Protein AF-A0A644Y3A5-F1 (afdb_monomer)

Structure (mmCIF, N/CA/C/O backbone):
data_AF-A0A644Y3A5-F1
#
_entry.id   AF-A0A644Y3A5-F1
#
loop_
_atom_site.group_PDB
_atom_site.id
_atom_site.type_symbol
_atom_site.label_atom_id
_atom_site.label_alt_id
_atom_site.label_comp_id
_atom_site.label_asym_id
_atom_site.label_entity_id
_atom_site.label_seq_id
_atom_site.pdbx_PDB_ins_code
_atom_site.Cartn_x
_atom_site.Cartn_y
_atom_site.Cartn_z
_atom_site.occupancy
_atom_site.B_iso_or_equiv
_atom_site.auth_seq_id
_atom_site.auth_comp_id
_atom_site.auth_asym_id
_atom_site.auth_atom_id
_atom_site.pdbx_PDB_model_num
ATOM 1 N N . MET A 1 1 ? -2.963 -22.551 13.380 1.00 40.28 1 MET A N 1
ATOM 2 C CA . MET A 1 1 ? -1.848 -23.149 12.621 1.00 40.28 1 MET A CA 1
ATOM 3 C C . MET A 1 1 ? -0.911 -23.764 13.634 1.00 40.28 1 MET A C 1
ATOM 5 O O . MET A 1 1 ? -0.572 -23.101 14.606 1.00 40.28 1 MET A O 1
ATOM 9 N N . ASP A 1 2 ? -0.694 -25.065 13.493 1.00 40.06 2 ASP A N 1
ATOM 10 C CA . ASP A 1 2 ? -0.161 -25.956 14.520 1.00 40.06 2 ASP A CA 1
ATOM 11 C C . ASP A 1 2 ? 1.372 -25.847 14.592 1.00 40.06 2 ASP A C 1
ATOM 13 O O . ASP A 1 2 ? 2.036 -25.721 13.563 1.00 40.06 2 ASP A O 1
ATOM 17 N N . ALA A 1 3 ? 1.943 -25.894 15.797 1.00 47.91 3 ALA A N 1
ATOM 18 C CA . ALA A 1 3 ? 3.377 -25.693 16.049 1.00 47.91 3 ALA A CA 1
ATOM 19 C C . ALA A 1 3 ? 4.278 -26.735 15.345 1.00 47.91 3 ALA A C 1
ATOM 21 O O . ALA A 1 3 ? 5.493 -26.553 15.227 1.00 47.91 3 ALA A O 1
ATOM 22 N N . GLY A 1 4 ? 3.685 -27.826 14.848 1.00 45.94 4 GLY A N 1
ATOM 23 C CA . GLY A 1 4 ? 4.358 -28.822 14.015 1.00 45.94 4 GLY A CA 1
ATOM 24 C C . GLY A 1 4 ? 4.691 -28.335 12.599 1.00 45.94 4 GLY A C 1
ATOM 25 O O . GLY A 1 4 ? 5.705 -28.747 12.040 1.00 45.94 4 GLY A O 1
ATOM 26 N N . GLU A 1 5 ? 3.906 -27.421 12.027 1.00 48.38 5 GLU A N 1
ATOM 27 C CA . GLU A 1 5 ? 4.100 -26.937 10.650 1.00 48.38 5 GLU A CA 1
ATOM 28 C C . GLU A 1 5 ? 5.251 -25.917 10.570 1.00 48.38 5 GLU A C 1
ATOM 30 O O . GLU A 1 5 ? 6.027 -25.913 9.614 1.00 48.38 5 GLU A O 1
ATOM 35 N N . THR A 1 6 ? 5.453 -25.140 11.643 1.00 51.47 6 THR A N 1
ATOM 36 C CA . THR A 1 6 ? 6.594 -24.223 11.811 1.00 51.47 6 THR A CA 1
ATOM 37 C C . THR A 1 6 ? 7.927 -24.951 12.001 1.00 51.47 6 THR A C 1
ATOM 39 O O . THR A 1 6 ? 8.964 -24.450 11.581 1.00 51.47 6 THR A O 1
ATOM 42 N N . MET A 1 7 ? 7.922 -26.159 12.579 1.00 48.53 7 MET A N 1
ATOM 43 C CA . MET A 1 7 ? 9.145 -26.962 12.711 1.00 48.53 7 MET A CA 1
ATOM 44 C C . MET A 1 7 ? 9.587 -27.587 11.386 1.00 48.53 7 MET A C 1
ATOM 46 O O . MET A 1 7 ? 10.783 -27.759 11.167 1.00 48.53 7 MET A O 1
ATOM 50 N N . LEU A 1 8 ? 8.654 -27.915 10.488 1.00 53.66 8 LEU A N 1
ATOM 51 C CA . LEU A 1 8 ? 8.998 -28.497 9.189 1.00 53.66 8 LEU A CA 1
ATOM 52 C C . LEU A 1 8 ? 9.631 -27.466 8.249 1.00 53.66 8 LEU A C 1
ATOM 54 O O . LEU A 1 8 ? 10.582 -27.805 7.547 1.00 53.66 8 LEU A O 1
ATOM 58 N N . VAL A 1 9 ? 9.181 -26.206 8.276 1.00 58.78 9 VAL A N 1
ATOM 59 C CA . VAL A 1 9 ? 9.851 -25.131 7.523 1.00 58.78 9 VAL A CA 1
ATOM 60 C C . VAL A 1 9 ? 11.243 -24.831 8.071 1.00 58.78 9 VAL A C 1
ATOM 62 O O . VAL A 1 9 ? 12.162 -24.716 7.270 1.00 58.78 9 VAL A O 1
ATOM 65 N N . GLU A 1 10 ? 11.436 -24.813 9.395 1.00 55.28 10 GLU A N 1
ATOM 66 C CA . GLU A 1 10 ? 12.759 -24.666 10.028 1.00 55.28 10 GLU A CA 1
ATOM 67 C C . GLU A 1 10 ? 13.696 -25.834 9.666 1.00 55.28 10 GLU A C 1
ATOM 69 O O . GLU A 1 10 ? 14.838 -25.617 9.262 1.00 55.28 10 GLU A O 1
ATOM 74 N N . PHE A 1 11 ? 13.222 -27.084 9.723 1.00 60.34 11 PHE A N 1
ATOM 75 C CA . PHE A 1 11 ? 14.052 -28.265 9.450 1.00 60.34 11 PHE A CA 1
ATOM 76 C C . PHE A 1 11 ? 14.457 -28.376 7.969 1.00 60.34 11 PHE A C 1
ATOM 78 O O . PHE A 1 11 ? 15.605 -28.706 7.664 1.00 60.34 11 PHE A O 1
ATOM 85 N N . VAL A 1 12 ? 13.551 -28.033 7.043 1.00 60.94 12 VAL A N 1
ATOM 86 C CA . VAL A 1 12 ? 13.857 -27.956 5.603 1.00 60.94 12 VAL A CA 1
ATOM 87 C C . VAL A 1 12 ? 14.814 -26.794 5.306 1.00 60.94 12 VAL A C 1
ATOM 89 O O . VAL A 1 12 ? 15.758 -26.975 4.537 1.00 60.94 12 VAL A O 1
ATOM 92 N N . PHE A 1 13 ? 14.655 -25.636 5.960 1.00 55.16 13 PHE A N 1
ATOM 93 C CA . PHE A 1 13 ? 15.588 -24.507 5.821 1.00 55.16 13 PHE A CA 1
ATOM 94 C C . PHE A 1 13 ? 16.994 -24.851 6.324 1.00 55.16 13 PHE A C 1
ATOM 96 O O . PHE A 1 13 ? 17.987 -24.532 5.671 1.00 55.16 13 PHE A O 1
ATOM 103 N N . THR A 1 14 ? 17.085 -25.544 7.462 1.00 56.19 14 THR A N 1
ATOM 104 C CA . THR A 1 14 ? 18.373 -25.875 8.087 1.00 56.19 14 THR A CA 1
ATOM 105 C C . THR A 1 14 ? 19.144 -26.920 7.272 1.00 56.19 14 THR A C 1
ATOM 107 O O . THR A 1 14 ? 20.367 -26.836 7.160 1.00 56.19 14 THR A O 1
ATOM 110 N N . TRP A 1 15 ? 18.452 -27.868 6.628 1.00 54.72 15 TRP A N 1
ATOM 111 C CA . TRP A 1 15 ? 19.098 -28.841 5.738 1.00 54.72 15 TRP A CA 1
ATOM 112 C C . TRP A 1 15 ? 19.545 -28.216 4.405 1.00 54.72 15 TRP A C 1
ATOM 114 O O . TRP A 1 15 ? 20.636 -28.512 3.919 1.00 54.72 15 TRP A O 1
ATOM 124 N N . GLN A 1 16 ? 18.761 -27.286 3.850 1.00 46.56 16 GLN A N 1
ATOM 125 C CA . GLN A 1 16 ? 19.101 -26.579 2.609 1.00 46.56 16 GLN A CA 1
ATOM 126 C C . GLN A 1 16 ? 20.370 -25.714 2.755 1.00 46.56 16 GLN A C 1
ATOM 128 O O . GLN A 1 16 ? 21.190 -25.666 1.837 1.00 46.56 16 GLN A O 1
ATOM 133 N N . ILE A 1 17 ? 20.567 -25.081 3.918 1.00 51.38 17 ILE A N 1
ATOM 134 C CA . ILE A 1 17 ? 21.750 -24.253 4.224 1.00 51.38 17 ILE A CA 1
ATOM 135 C C . ILE A 1 17 ? 23.001 -25.114 4.475 1.00 51.38 17 ILE A C 1
ATOM 137 O O . ILE A 1 17 ? 24.110 -24.717 4.123 1.00 51.38 17 ILE A O 1
ATOM 141 N N . ALA A 1 18 ? 22.849 -26.312 5.049 1.00 48.50 18 ALA A N 1
ATOM 142 C CA . ALA A 1 18 ? 23.976 -27.209 5.310 1.00 48.50 18 ALA A CA 1
ATOM 143 C C . ALA A 1 18 ? 24.543 -27.865 4.033 1.00 48.50 18 ALA A C 1
ATOM 145 O O . ALA A 1 18 ? 25.729 -28.193 3.987 1.00 48.50 18 ALA A O 1
ATOM 146 N N . VAL A 1 19 ? 23.716 -28.051 2.995 1.00 54.50 19 VAL A N 1
ATOM 147 C CA . VAL A 1 19 ? 24.112 -28.671 1.714 1.00 54.50 19 VAL A CA 1
ATOM 148 C C . VAL A 1 19 ? 24.653 -27.646 0.707 1.00 54.50 19 VAL A C 1
ATOM 150 O O . VAL A 1 19 ? 25.535 -27.970 -0.087 1.00 54.50 19 VAL A O 1
ATOM 153 N N . CYS A 1 20 ? 24.182 -26.399 0.756 1.00 45.31 20 CYS A N 1
ATOM 154 C CA . CYS A 1 20 ? 24.632 -25.311 -0.111 1.00 45.31 20 CYS A CA 1
ATOM 155 C C . CYS A 1 20 ? 25.217 -24.194 0.756 1.00 45.31 20 CYS A C 1
ATOM 157 O O . CYS A 1 20 ? 24.472 -23.424 1.354 1.00 45.31 20 CYS A O 1
ATOM 159 N N . GLY A 1 21 ? 26.550 -24.127 0.830 1.00 49.47 21 GLY A N 1
ATOM 160 C CA . GLY A 1 21 ? 27.280 -23.165 1.655 1.00 49.47 21 GLY A CA 1
ATOM 161 C C . GLY A 1 21 ? 26.713 -21.741 1.603 1.00 49.47 21 GLY A C 1
ATOM 162 O O . GLY A 1 21 ? 26.479 -21.203 0.526 1.00 49.47 21 GLY A O 1
ATOM 163 N N . GLU A 1 22 ? 26.508 -21.186 2.799 1.00 48.59 22 GLU A N 1
ATOM 164 C CA . GLU A 1 22 ? 26.191 -19.798 3.165 1.00 48.59 22 GLU A CA 1
ATOM 165 C C . GLU A 1 22 ? 25.870 -18.838 1.998 1.00 48.59 22 GLU A C 1
ATOM 167 O O . GLU A 1 22 ? 26.676 -17.997 1.586 1.00 48.59 22 GLU A O 1
ATOM 172 N N . ASP A 1 23 ? 24.648 -18.935 1.471 1.00 54.09 23 ASP A N 1
ATOM 173 C CA . ASP A 1 23 ? 24.147 -17.985 0.484 1.00 54.09 23 ASP A CA 1
ATOM 174 C C . ASP A 1 23 ? 23.733 -16.670 1.175 1.00 54.09 23 ASP A C 1
ATOM 176 O O . ASP A 1 23 ? 22.673 -16.550 1.795 1.00 54.09 23 ASP A O 1
ATOM 180 N N . LYS A 1 24 ? 24.585 -15.644 1.054 1.00 52.09 24 LYS A N 1
ATOM 181 C CA . LYS A 1 24 ? 24.344 -14.277 1.561 1.00 52.09 24 LYS A CA 1
ATOM 182 C C . LYS A 1 24 ? 23.139 -13.582 0.899 1.00 52.09 24 LYS A C 1
ATOM 184 O O . LYS A 1 24 ? 22.769 -12.479 1.308 1.00 52.09 24 LYS A O 1
ATOM 189 N N . SER A 1 25 ? 22.510 -14.192 -0.110 1.00 53.91 25 SER A N 1
ATOM 190 C CA . SER A 1 25 ? 21.288 -13.671 -0.727 1.00 53.91 25 SER A CA 1
ATOM 191 C C . SER A 1 25 ? 20.033 -13.895 0.128 1.00 53.91 25 SER A C 1
ATOM 193 O O . SER A 1 25 ? 19.103 -13.093 0.039 1.00 53.91 25 SER A O 1
ATOM 195 N N . ALA A 1 26 ? 20.009 -14.898 1.016 1.00 51.91 26 ALA A N 1
ATOM 196 C CA . ALA A 1 26 ? 18.827 -15.220 1.822 1.00 51.91 26 ALA A CA 1
ATOM 197 C C . ALA A 1 26 ? 18.464 -14.104 2.823 1.00 51.91 26 ALA A C 1
ATOM 199 O O . ALA A 1 26 ? 17.295 -13.742 2.963 1.00 51.91 26 ALA A O 1
ATOM 200 N N . THR A 1 27 ? 19.460 -13.472 3.452 1.00 54.34 27 THR A N 1
ATOM 201 C CA . THR A 1 27 ? 19.250 -12.314 4.344 1.00 54.34 27 THR A CA 1
ATOM 202 C C . THR A 1 27 ? 18.816 -11.066 3.571 1.00 54.34 27 THR A C 1
ATOM 204 O O . THR A 1 27 ? 18.015 -10.259 4.053 1.00 54.34 27 THR A O 1
ATOM 207 N N . THR A 1 28 ? 19.283 -10.930 2.328 1.00 55.47 28 THR A N 1
ATOM 208 C CA . THR A 1 28 ? 18.912 -9.821 1.444 1.00 55.47 28 THR A CA 1
ATOM 209 C C . THR A 1 28 ? 17.461 -9.961 0.977 1.00 55.47 28 THR A C 1
ATOM 211 O O . THR A 1 28 ? 16.706 -8.998 1.054 1.00 55.47 28 THR A O 1
ATOM 214 N N . TRP A 1 29 ? 17.012 -11.160 0.590 1.00 47.09 29 TRP A N 1
ATOM 215 C CA . TRP A 1 29 ? 15.606 -11.393 0.243 1.00 47.09 29 TRP A CA 1
ATOM 216 C C . TRP A 1 29 ? 14.671 -11.288 1.450 1.00 47.09 29 TRP A C 1
ATOM 218 O O . TRP A 1 29 ? 13.594 -10.724 1.302 1.00 47.09 29 TRP A O 1
ATOM 228 N N . TYR A 1 30 ? 15.085 -11.712 2.650 1.00 54.16 30 TYR A N 1
ATOM 229 C CA . TYR A 1 30 ? 14.273 -11.553 3.866 1.00 54.16 30 TYR A CA 1
ATOM 230 C C . TYR A 1 30 ? 14.101 -10.079 4.269 1.00 54.16 30 TYR A C 1
ATOM 232 O O . TYR A 1 30 ? 12.998 -9.640 4.594 1.00 54.16 30 TYR A O 1
ATOM 240 N N . SER A 1 31 ? 15.170 -9.281 4.167 1.00 56.78 31 SER A N 1
ATOM 241 C CA . SER A 1 31 ? 15.102 -7.832 4.404 1.00 56.78 31 SER A CA 1
ATOM 242 C C . SER A 1 31 ? 14.305 -7.09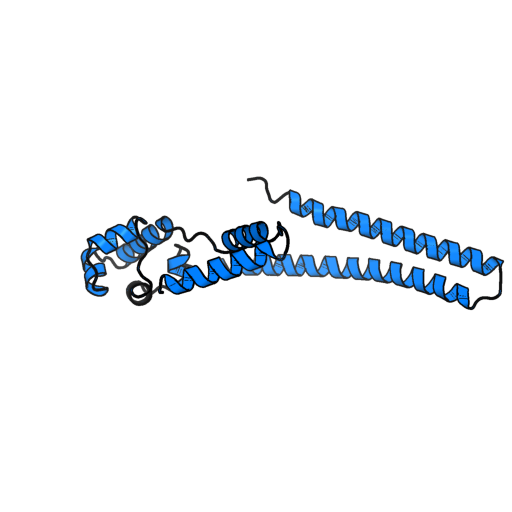3 3.325 1.00 56.78 31 SER A C 1
ATOM 244 O O . SER A 1 31 ? 13.576 -6.164 3.651 1.00 56.78 31 SER A O 1
ATOM 246 N N . LEU A 1 32 ? 14.361 -7.524 2.060 1.00 56.31 32 LEU A N 1
ATOM 247 C CA . LEU A 1 32 ? 13.514 -6.988 0.987 1.00 56.31 32 LEU A CA 1
ATOM 248 C C . LEU A 1 32 ? 12.043 -7.395 1.147 1.00 56.31 32 LEU A C 1
ATOM 250 O O . LEU A 1 32 ? 11.164 -6.580 0.881 1.00 56.31 32 LEU A O 1
ATOM 254 N N . TYR A 1 33 ? 11.767 -8.606 1.633 1.00 53.19 33 TYR A N 1
ATOM 255 C CA . TYR A 1 33 ? 10.410 -9.065 1.935 1.00 53.19 33 TYR A CA 1
ATOM 256 C C . TYR A 1 33 ? 9.815 -8.289 3.118 1.00 53.19 33 TYR A C 1
ATOM 258 O O . TYR A 1 33 ? 8.669 -7.858 3.050 1.00 53.19 33 TYR A O 1
ATOM 266 N N . GLN A 1 34 ? 10.614 -7.993 4.150 1.00 51.03 34 GLN A N 1
ATOM 267 C CA . GLN A 1 34 ? 10.229 -7.078 5.235 1.00 51.03 34 GLN A CA 1
ATOM 268 C C . GLN A 1 34 ? 10.072 -5.625 4.776 1.00 51.03 34 GLN A C 1
ATOM 270 O O . GLN A 1 34 ? 9.244 -4.904 5.316 1.00 51.03 34 GLN A O 1
ATOM 275 N N . LYS A 1 35 ? 10.848 -5.180 3.783 1.00 47.19 35 LYS A N 1
ATOM 276 C CA . LYS A 1 35 ? 10.772 -3.813 3.245 1.00 47.19 35 LYS A CA 1
ATOM 277 C C . LYS A 1 35 ? 9.593 -3.620 2.279 1.00 47.19 35 LYS A C 1
ATOM 279 O O . LYS A 1 35 ? 9.138 -2.494 2.111 1.00 47.19 35 LYS A O 1
ATOM 284 N N . GLY A 1 36 ? 9.119 -4.697 1.646 1.00 44.00 36 GLY A N 1
ATOM 285 C CA . GLY A 1 36 ? 7.926 -4.721 0.788 1.00 44.00 36 GLY A CA 1
ATOM 286 C C . GLY A 1 36 ? 6.627 -5.042 1.535 1.00 44.00 36 GLY A C 1
ATOM 287 O O . GLY A 1 36 ? 5.559 -4.596 1.122 1.00 44.00 36 GLY A O 1
ATOM 288 N N . ALA A 1 37 ? 6.706 -5.758 2.659 1.00 50.78 37 ALA A N 1
ATOM 289 C CA . ALA A 1 37 ? 5.624 -5.852 3.628 1.00 50.78 37 ALA A CA 1
ATOM 290 C C . ALA A 1 37 ? 5.554 -4.527 4.397 1.00 50.78 37 ALA A C 1
ATOM 292 O O . ALA A 1 37 ? 6.210 -4.360 5.423 1.00 50.78 37 ALA A O 1
ATOM 293 N N . GLY A 1 38 ? 4.805 -3.557 3.862 1.00 56.31 38 GLY A N 1
ATOM 294 C CA . GLY A 1 38 ? 4.572 -2.277 4.529 1.00 56.31 38 GLY A CA 1
ATOM 295 C C . GLY A 1 38 ? 4.208 -2.516 5.992 1.00 56.31 38 GLY A C 1
ATOM 296 O O . GLY A 1 38 ? 3.274 -3.260 6.293 1.00 56.31 38 GLY A O 1
ATOM 297 N N . THR A 1 39 ? 4.994 -1.956 6.910 1.00 59.75 39 THR A N 1
ATOM 298 C CA . THR A 1 39 ? 4.756 -2.116 8.343 1.00 59.75 39 THR A CA 1
ATOM 299 C C . THR A 1 39 ? 3.402 -1.501 8.662 1.00 59.75 39 THR A C 1
ATOM 301 O O . THR A 1 39 ? 3.251 -0.282 8.613 1.00 59.75 39 THR A O 1
ATOM 304 N N . VAL A 1 40 ? 2.417 -2.350 8.939 1.00 68.75 40 VAL A N 1
ATOM 305 C CA . VAL A 1 40 ? 1.056 -1.938 9.275 1.00 68.75 40 VAL A CA 1
ATOM 306 C C . VAL A 1 40 ? 1.112 -1.106 10.560 1.00 68.75 40 VAL A C 1
ATOM 308 O O . VAL A 1 40 ? 1.384 -1.643 11.638 1.00 68.75 40 VAL A O 1
ATOM 311 N N . ASP A 1 41 ? 0.916 0.210 10.450 1.00 81.75 41 ASP A N 1
ATOM 312 C CA . ASP A 1 41 ? 0.991 1.122 11.594 1.00 81.75 41 ASP A CA 1
ATOM 313 C C . ASP A 1 41 ? -0.286 1.020 12.434 1.00 81.75 41 ASP A C 1
ATOM 315 O O . ASP A 1 41 ? -1.295 1.681 12.193 1.00 81.75 41 ASP A O 1
ATOM 319 N N . GLN A 1 42 ? -0.222 0.181 13.464 1.00 84.81 42 GLN A N 1
ATOM 320 C CA . GLN A 1 42 ? -1.342 -0.094 14.363 1.00 84.81 42 GLN A CA 1
ATOM 321 C C . GLN A 1 42 ? -1.878 1.166 15.057 1.00 84.81 42 GLN A C 1
ATOM 323 O O . GLN A 1 42 ? -3.070 1.233 15.357 1.00 84.81 42 GLN A O 1
ATOM 328 N N . LYS A 1 43 ? -1.035 2.178 15.310 1.00 86.12 43 LYS A N 1
ATOM 329 C CA . LYS A 1 43 ? -1.488 3.433 15.926 1.00 86.12 43 LYS A CA 1
ATOM 330 C C . LYS A 1 43 ? -2.278 4.280 14.943 1.00 86.12 43 LYS A C 1
ATOM 332 O O . LYS A 1 43 ? -3.308 4.829 15.332 1.00 86.12 43 LYS A O 1
ATOM 337 N N . ALA A 1 44 ? -1.823 4.364 13.695 1.00 83.81 44 ALA A N 1
ATOM 338 C CA . ALA A 1 44 ? -2.554 5.060 12.641 1.00 83.81 44 ALA A CA 1
ATOM 339 C C . ALA A 1 44 ? -3.936 4.425 12.424 1.00 83.81 44 ALA A C 1
ATOM 341 O O . ALA A 1 44 ? -4.946 5.123 12.402 1.00 83.81 44 ALA A O 1
ATOM 342 N N . ILE A 1 45 ? -3.994 3.093 12.387 1.00 88.75 45 ILE A N 1
ATOM 343 C CA . ILE A 1 45 ? -5.240 2.328 12.240 1.00 88.75 45 ILE A CA 1
ATOM 344 C C . ILE A 1 45 ? -6.174 2.550 13.428 1.00 88.75 45 ILE A C 1
ATOM 346 O O . ILE A 1 45 ? -7.359 2.819 13.245 1.00 88.75 45 ILE A O 1
ATOM 350 N N . GLY A 1 46 ? -5.650 2.492 14.654 1.00 89.94 46 GLY A N 1
ATOM 351 C CA . GLY A 1 46 ? -6.433 2.768 15.855 1.00 89.94 46 GLY A CA 1
ATOM 352 C C . GLY A 1 46 ? -7.035 4.172 15.861 1.00 89.94 46 GLY A C 1
ATOM 353 O O . GLY A 1 46 ? -8.233 4.342 16.105 1.00 89.94 46 GLY A O 1
ATOM 354 N N . ALA A 1 47 ? -6.229 5.179 15.522 1.00 87.94 47 ALA A N 1
ATOM 355 C CA . ALA A 1 47 ? -6.696 6.555 15.400 1.00 87.94 47 ALA A CA 1
ATOM 356 C C . ALA A 1 47 ? -7.786 6.695 14.324 1.00 87.94 47 ALA A C 1
ATOM 358 O O . ALA A 1 47 ? -8.773 7.400 14.546 1.00 87.94 47 ALA A O 1
ATOM 359 N N . PHE A 1 48 ? -7.642 5.982 13.205 1.00 89.94 48 PHE A N 1
ATOM 360 C CA . PHE A 1 48 ? -8.606 5.972 12.110 1.00 89.94 48 PHE A CA 1
ATOM 361 C C . PHE A 1 48 ? -9.949 5.340 12.510 1.00 89.94 48 PHE A C 1
ATOM 363 O O . PHE A 1 48 ? -10.994 5.968 12.339 1.00 89.94 48 PHE A O 1
ATOM 370 N N . ILE A 1 49 ? -9.934 4.175 13.170 1.00 90.94 49 ILE A N 1
ATOM 371 C CA . ILE A 1 49 ? -11.139 3.546 13.750 1.00 90.94 49 ILE A CA 1
ATOM 372 C C . ILE A 1 49 ? -11.850 4.526 14.696 1.00 90.94 49 ILE A C 1
ATOM 374 O O . ILE A 1 49 ? -13.071 4.695 14.645 1.00 90.94 49 ILE A O 1
ATOM 378 N N . ALA A 1 50 ? -11.084 5.214 15.547 1.00 90.44 50 ALA A N 1
ATOM 379 C CA . ALA A 1 50 ? -11.627 6.170 16.502 1.00 90.44 50 ALA A CA 1
ATOM 380 C C . ALA A 1 50 ? -12.230 7.412 15.820 1.00 90.44 50 ALA A C 1
ATOM 382 O O . ALA A 1 50 ? -13.166 8.011 16.357 1.00 90.44 50 ALA A O 1
ATOM 383 N N . ALA A 1 51 ? -11.682 7.843 14.682 1.00 88.56 51 ALA A N 1
ATOM 384 C CA . ALA A 1 51 ? -12.208 8.956 13.897 1.00 88.56 51 ALA A CA 1
ATOM 385 C C . ALA A 1 51 ? -13.560 8.588 13.269 1.00 88.56 51 ALA A C 1
ATOM 387 O O . ALA A 1 51 ? -14.552 9.267 13.538 1.00 88.56 51 ALA A O 1
ATOM 388 N N . LEU A 1 52 ? -13.630 7.455 12.565 1.00 89.81 52 LEU A N 1
ATOM 389 C CA . LEU A 1 52 ? -14.852 6.974 11.909 1.00 89.81 52 LEU A CA 1
ATOM 390 C C . LEU A 1 52 ? -15.978 6.691 12.906 1.00 89.81 52 LEU A C 1
ATOM 392 O O . LEU A 1 52 ? -17.133 7.060 12.690 1.00 89.81 52 LEU A O 1
ATOM 396 N N . ARG A 1 5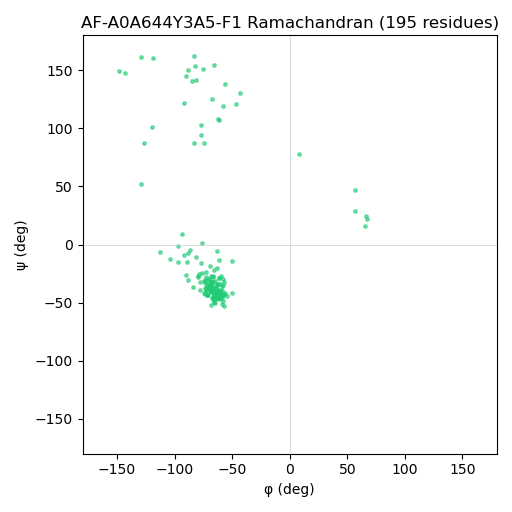3 ? -15.651 6.106 14.067 1.00 93.25 53 ARG A N 1
ATOM 397 C CA . ARG A 1 53 ? -16.637 5.918 15.139 1.00 93.25 53 ARG A CA 1
ATOM 398 C C . ARG A 1 53 ? -17.244 7.253 15.585 1.00 93.25 53 ARG A C 1
ATOM 400 O O . ARG A 1 53 ? -18.451 7.336 15.821 1.00 93.25 53 ARG A O 1
ATOM 407 N N . ARG A 1 54 ? -16.414 8.292 15.742 1.00 89.19 54 ARG A N 1
ATOM 408 C CA . ARG A 1 54 ? -16.870 9.629 16.157 1.00 89.19 54 ARG A CA 1
ATOM 409 C C . ARG A 1 54 ? -17.697 10.310 15.071 1.00 89.19 54 ARG A C 1
ATOM 411 O O . ARG A 1 54 ? -18.667 10.978 15.415 1.00 89.19 54 ARG A O 1
ATOM 418 N N . GLU A 1 55 ? -17.363 10.104 13.802 1.00 89.81 55 GLU A N 1
ATOM 419 C CA . GLU A 1 55 ? -18.147 10.589 12.663 1.00 89.81 55 GLU A CA 1
ATOM 420 C C . GLU A 1 55 ? -19.565 10.002 12.667 1.00 89.81 55 GLU A C 1
ATOM 422 O O . GLU A 1 55 ? -20.548 10.739 12.568 1.00 89.81 55 GLU A O 1
ATOM 427 N N . LYS A 1 56 ? -19.686 8.698 12.949 1.00 88.62 56 LYS A N 1
ATOM 428 C CA . LYS A 1 56 ? -20.980 8.020 13.143 1.00 88.62 56 LYS A CA 1
ATOM 429 C C . LYS A 1 56 ? -21.649 8.303 14.497 1.00 88.62 56 LYS A C 1
ATOM 431 O O . LYS A 1 56 ? -22.737 7.796 14.760 1.00 88.62 56 LYS A O 1
ATOM 436 N N . LYS A 1 57 ? -21.035 9.135 15.351 1.00 92.75 57 LYS A N 1
ATOM 437 C CA . LYS A 1 57 ? -21.505 9.513 16.701 1.00 92.75 57 LYS A CA 1
ATOM 438 C C . LYS A 1 57 ? -21.742 8.327 17.641 1.00 92.75 57 LYS A C 1
ATOM 440 O O . LYS A 1 57 ? -22.563 8.424 18.549 1.00 92.75 57 LYS A O 1
ATOM 445 N N . TRP A 1 58 ? -21.013 7.231 17.456 1.00 92.88 58 TRP A N 1
ATOM 446 C CA . TRP A 1 58 ? -21.132 6.056 18.318 1.00 92.88 58 TRP A CA 1
ATOM 447 C C . TRP A 1 58 ? -20.204 6.139 19.518 1.00 92.88 58 TRP A C 1
ATOM 449 O O . TRP A 1 58 ? -19.111 6.698 19.436 1.00 92.88 58 TRP A O 1
ATOM 459 N N . THR A 1 59 ? -20.587 5.533 20.634 1.00 93.88 59 THR A N 1
ATOM 460 C CA . THR A 1 59 ? -19.689 5.290 21.769 1.00 93.88 59 THR A CA 1
ATOM 461 C C . THR A 1 59 ? -18.863 4.018 21.553 1.00 93.88 59 THR A C 1
ATOM 463 O O . THR A 1 59 ? -19.197 3.163 20.734 1.00 93.88 59 THR A O 1
ATOM 466 N N . GLN A 1 60 ? -17.764 3.854 22.297 1.00 92.50 60 GLN A N 1
ATOM 467 C CA . GLN A 1 60 ? -16.973 2.613 22.246 1.00 92.50 60 GLN A CA 1
ATOM 468 C C . GLN A 1 60 ? -17.791 1.383 22.681 1.00 92.50 60 GLN A C 1
ATOM 470 O O . GLN A 1 60 ? -17.526 0.275 22.224 1.00 92.50 60 GLN A O 1
ATOM 475 N N . ALA A 1 61 ? -18.791 1.572 23.552 1.00 92.94 61 ALA A N 1
ATOM 476 C CA . ALA A 1 61 ? -19.699 0.509 23.972 1.00 92.94 61 ALA A CA 1
ATOM 477 C C . ALA A 1 61 ? -20.666 0.108 22.851 1.00 92.94 61 ALA A C 1
ATOM 479 O O . ALA A 1 61 ? -20.826 -1.080 22.606 1.00 92.94 61 ALA A O 1
ATOM 480 N N . GLU A 1 62 ? -21.231 1.079 22.132 1.00 91.62 62 GLU A N 1
ATOM 481 C CA . GLU A 1 62 ? -22.144 0.831 21.006 1.00 91.62 62 GLU A CA 1
ATOM 482 C C . GLU A 1 62 ? -21.440 0.141 19.832 1.00 91.62 62 GLU A C 1
ATOM 484 O O . GLU A 1 62 ? -21.984 -0.788 19.237 1.00 91.62 62 GLU A O 1
ATOM 489 N N . LEU A 1 63 ? -20.204 0.553 19.516 1.00 92.38 63 LEU A N 1
ATOM 490 C CA . LEU A 1 63 ? -19.395 -0.139 18.510 1.00 92.38 63 LEU A CA 1
ATOM 491 C C . LEU A 1 63 ? -19.055 -1.566 18.966 1.00 92.38 63 LEU A C 1
ATOM 493 O O . LEU A 1 63 ? -19.122 -2.499 18.172 1.00 92.38 63 LEU A O 1
ATOM 497 N N . GLY A 1 64 ? -18.735 -1.745 20.250 1.00 92.44 64 GLY A N 1
ATOM 498 C CA . GLY A 1 64 ? -18.495 -3.065 20.825 1.00 92.44 64 GLY A CA 1
ATOM 499 C C . GLY A 1 64 ? -19.715 -3.981 20.721 1.00 92.44 64 GLY A C 1
ATOM 500 O O . GLY A 1 64 ? -19.589 -5.113 20.267 1.00 92.44 64 GLY A O 1
ATOM 501 N N . GLU A 1 65 ? -20.902 -3.477 21.060 1.00 92.38 65 GLU A N 1
ATOM 502 C CA . GLU A 1 65 ? -22.161 -4.224 20.994 1.00 92.38 65 GLU A CA 1
ATOM 503 C C . GLU A 1 65 ? -22.488 -4.676 19.566 1.00 92.38 65 GLU A C 1
ATOM 505 O O . GLU A 1 65 ? -22.801 -5.846 19.352 1.00 92.38 65 GLU A O 1
ATOM 510 N N . LYS A 1 66 ? -22.317 -3.793 18.572 1.00 90.06 66 LYS A N 1
ATOM 511 C CA . LYS A 1 66 ? -22.496 -4.131 17.149 1.00 90.06 66 LYS A CA 1
ATOM 512 C C . LYS A 1 66 ? -21.556 -5.237 16.667 1.00 90.06 66 LYS A C 1
ATOM 514 O O . LYS A 1 66 ? -21.936 -6.020 15.804 1.00 90.06 66 LYS A O 1
ATOM 519 N N . LEU A 1 67 ? -20.343 -5.288 17.211 1.00 91.25 67 LEU A N 1
ATOM 520 C CA . LEU A 1 67 ? -19.298 -6.234 16.813 1.00 91.25 67 LEU A CA 1
ATOM 521 C C . LEU A 1 67 ? -19.222 -7.472 17.719 1.00 91.25 67 LEU A C 1
ATOM 523 O O . LEU A 1 67 ? -18.383 -8.340 17.493 1.00 91.25 67 LEU A O 1
ATOM 527 N N . GLY A 1 68 ? -20.056 -7.556 18.760 1.00 91.19 68 GLY A N 1
ATOM 528 C CA . GLY A 1 68 ? -19.998 -8.634 19.750 1.00 91.19 68 GLY A CA 1
ATOM 529 C C . GLY A 1 68 ? -18.726 -8.625 20.609 1.00 91.19 68 GLY A C 1
ATOM 530 O O . GLY A 1 68 ? -18.328 -9.666 21.131 1.00 91.19 68 GLY A O 1
ATOM 531 N N . VAL A 1 69 ? -18.069 -7.471 20.768 1.00 91.75 69 VAL A N 1
ATOM 532 C CA . VAL A 1 69 ? -16.842 -7.310 21.564 1.00 91.75 69 VAL A CA 1
ATOM 533 C C . VAL A 1 69 ? -17.034 -6.337 22.725 1.00 91.75 69 VAL A C 1
ATOM 535 O O . VAL A 1 69 ? -17.931 -5.500 22.751 1.00 91.75 69 VAL A O 1
ATOM 538 N N . THR A 1 70 ? -16.152 -6.411 23.721 1.00 92.31 70 THR A N 1
ATOM 539 C CA . THR A 1 70 ? -16.219 -5.489 24.862 1.00 92.31 70 THR A CA 1
ATOM 540 C C . THR A 1 70 ? -15.717 -4.090 24.491 1.00 92.31 70 THR A C 1
ATOM 542 O O . THR A 1 70 ? -14.785 -3.950 23.700 1.00 92.31 70 THR A O 1
ATOM 545 N N . ASN A 1 71 ? -16.238 -3.051 25.152 1.00 91.50 71 ASN A N 1
ATOM 546 C CA . ASN A 1 71 ? -15.714 -1.679 25.052 1.00 91.50 71 ASN A CA 1
ATOM 547 C C . ASN A 1 71 ? -14.182 -1.631 25.268 1.00 91.50 71 ASN A C 1
ATOM 549 O O . ASN A 1 71 ? -13.458 -0.992 24.509 1.00 91.50 71 ASN A O 1
ATOM 553 N N . LYS A 1 72 ? -13.657 -2.390 26.244 1.00 91.62 72 LYS A N 1
ATOM 554 C CA . LYS A 1 72 ? -12.207 -2.470 26.502 1.00 91.62 72 LYS A CA 1
ATOM 555 C C . LYS A 1 72 ? -11.420 -2.955 25.281 1.00 91.62 72 LYS A C 1
ATOM 557 O O . LYS A 1 72 ? -10.297 -2.504 25.075 1.00 91.62 72 LYS A O 1
ATOM 562 N N . THR A 1 73 ? -11.992 -3.863 24.492 1.00 91.25 73 THR A N 1
ATOM 563 C CA . THR A 1 73 ? -11.394 -4.351 23.246 1.00 91.25 73 THR A CA 1
ATOM 564 C C . THR A 1 73 ? -11.320 -3.226 22.214 1.00 91.25 73 THR A C 1
ATOM 566 O O . THR A 1 73 ? -10.241 -2.956 21.696 1.00 91.25 73 THR A O 1
ATOM 569 N N . VAL A 1 74 ? -12.423 -2.498 22.013 1.00 91.94 74 VAL A N 1
ATOM 570 C CA . VAL A 1 74 ? -12.481 -1.334 21.110 1.00 91.94 74 VAL A CA 1
ATOM 571 C C . VAL A 1 74 ? -11.480 -0.254 21.528 1.00 91.94 74 VAL A C 1
ATOM 573 O O . VAL A 1 74 ? -10.725 0.243 20.700 1.00 91.94 74 VAL A O 1
ATOM 576 N N . SER A 1 75 ? -11.384 0.059 22.822 1.00 93.31 75 SER A N 1
ATOM 577 C CA . SER A 1 75 ? -10.410 1.028 23.343 1.00 93.31 75 SER A CA 1
ATOM 578 C C . SER A 1 75 ? -8.955 0.635 23.039 1.00 93.31 75 SER A C 1
ATOM 580 O O . SER A 1 75 ? -8.142 1.496 22.693 1.00 93.31 75 SER A O 1
ATOM 582 N N . ARG A 1 76 ? -8.615 -0.659 23.123 1.00 91.31 76 ARG A N 1
ATOM 583 C CA . ARG A 1 76 ? -7.269 -1.159 22.787 1.00 91.31 76 ARG A CA 1
ATOM 584 C C . ARG A 1 76 ? -6.957 -1.042 21.301 1.00 91.31 76 ARG A C 1
ATOM 586 O O . ARG A 1 76 ? -5.811 -0.737 20.971 1.00 91.31 76 ARG A O 1
ATOM 593 N N . TRP A 1 77 ? -7.954 -1.253 20.442 1.00 93.31 77 TRP A N 1
ATOM 594 C CA . TRP A 1 77 ? -7.821 -1.017 19.007 1.00 93.31 77 TRP A CA 1
ATOM 595 C C . TRP A 1 77 ? -7.593 0.461 18.726 1.00 93.31 77 TRP A C 1
ATOM 597 O O . TRP A 1 77 ? -6.606 0.806 18.094 1.00 93.31 77 TRP A O 1
ATOM 607 N N . GLU A 1 78 ? -8.424 1.339 19.294 1.00 90.56 78 GLU A N 1
ATOM 608 C CA . GLU A 1 78 ? -8.322 2.789 19.088 1.00 90.56 78 GLU A CA 1
ATOM 609 C C . GLU A 1 78 ? -6.989 3.380 19.574 1.00 90.56 78 GLU A C 1
ATOM 611 O O . GLU A 1 78 ? -6.502 4.365 19.027 1.00 90.56 78 GLU A O 1
ATOM 616 N N . THR A 1 79 ? -6.372 2.768 20.588 1.00 88.31 79 THR A N 1
ATOM 617 C CA . THR A 1 79 ? -5.069 3.198 21.131 1.00 88.31 79 THR A CA 1
ATOM 618 C C . THR A 1 79 ? -3.883 2.572 20.375 1.00 88.31 79 THR A C 1
ATOM 620 O O . THR A 1 79 ? -2.727 2.879 20.666 1.00 88.31 79 THR A O 1
ATOM 623 N N . GLY A 1 80 ? -4.141 1.667 19.422 1.00 85.56 80 GLY A N 1
ATOM 624 C CA . GLY A 1 80 ? -3.110 0.934 18.683 1.00 85.56 80 GLY A CA 1
ATOM 625 C C . GLY A 1 80 ? -2.317 -0.047 19.548 1.00 85.56 80 GLY A C 1
ATOM 626 O O . GLY A 1 80 ? -1.179 -0.373 19.232 1.00 85.56 80 GLY A O 1
ATOM 627 N N . THR A 1 81 ? -2.879 -0.477 20.684 1.00 85.31 81 THR A N 1
ATOM 628 C CA . THR A 1 81 ? -2.249 -1.472 21.571 1.00 85.31 81 THR A CA 1
ATOM 629 C C . THR A 1 81 ? -2.439 -2.891 21.041 1.00 85.31 81 THR A C 1
ATOM 631 O O . THR A 1 81 ? -1.643 -3.778 21.340 1.00 85.31 81 THR A O 1
ATOM 634 N N . TYR A 1 82 ? -3.522 -3.122 20.301 1.00 83.56 82 TYR A N 1
ATOM 635 C CA . TYR A 1 82 ? -3.856 -4.424 19.743 1.00 83.56 82 TYR A CA 1
ATOM 636 C C . TYR A 1 82 ? -4.588 -4.253 18.413 1.00 83.56 82 TYR A C 1
ATOM 638 O O . TYR A 1 82 ? -5.323 -3.284 18.243 1.00 83.56 82 TYR A O 1
ATOM 646 N N . MET A 1 83 ? -4.421 -5.206 17.501 1.00 84.12 83 MET A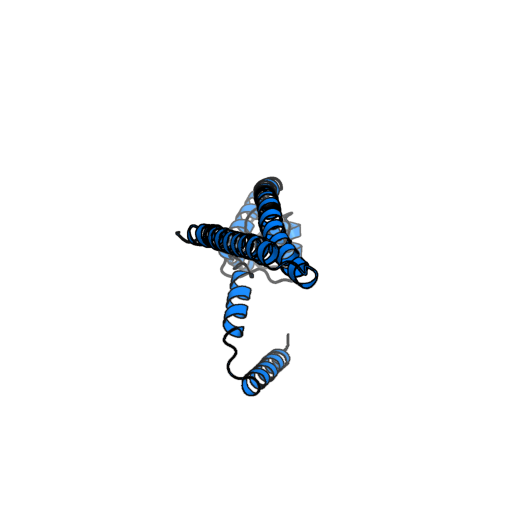 N 1
ATOM 647 C CA . MET A 1 83 ? -5.112 -5.221 16.212 1.00 84.12 83 MET A CA 1
ATOM 648 C C . MET A 1 83 ? -6.443 -5.982 16.323 1.00 84.12 83 MET A C 1
ATOM 650 O O . MET A 1 83 ? -6.505 -6.965 17.064 1.00 84.12 83 MET A O 1
ATOM 654 N N . PRO A 1 84 ? -7.514 -5.586 15.614 1.00 85.12 84 PRO A N 1
ATOM 655 C CA . PRO A 1 84 ? -8.682 -6.445 15.459 1.00 85.12 84 PRO A CA 1
ATOM 656 C C . PRO A 1 84 ? -8.275 -7.796 14.860 1.00 85.12 84 PRO A C 1
ATOM 658 O O . PRO A 1 84 ? -7.448 -7.855 13.950 1.00 85.12 84 PRO A O 1
ATOM 661 N N . ASP A 1 85 ? -8.841 -8.881 15.385 1.00 85.56 85 ASP A N 1
ATOM 662 C CA . ASP A 1 85 ? -8.624 -10.216 14.826 1.00 85.56 85 ASP A CA 1
ATOM 663 C C . ASP A 1 85 ? -9.228 -10.305 13.414 1.00 85.56 85 ASP A C 1
ATOM 665 O O . ASP A 1 85 ? -10.189 -9.600 13.093 1.00 85.56 85 ASP A O 1
ATOM 669 N N . LEU A 1 86 ? -8.706 -11.206 12.584 1.00 82.56 86 LEU A N 1
ATOM 670 C CA . LEU A 1 86 ? -9.134 -11.392 11.199 1.00 82.56 86 LEU A CA 1
ATOM 671 C C . LEU A 1 86 ? -10.633 -11.692 11.089 1.00 82.56 86 LEU A C 1
ATOM 673 O O . LEU A 1 86 ? -11.275 -11.257 10.141 1.00 82.56 86 LEU A O 1
ATOM 677 N N . ALA A 1 87 ? -11.205 -12.380 12.079 1.00 85.19 87 ALA A N 1
ATOM 678 C CA . ALA A 1 87 ? -12.638 -12.655 12.137 1.00 85.19 87 ALA A CA 1
ATOM 679 C C . ALA A 1 87 ? -13.495 -11.398 12.389 1.00 85.19 87 ALA A C 1
ATOM 681 O O . ALA A 1 87 ? -14.654 -11.354 11.984 1.00 85.19 87 ALA A O 1
ATOM 682 N N . VAL A 1 88 ? -12.938 -10.380 13.053 1.00 88.38 88 VAL A N 1
ATOM 683 C CA . VAL A 1 88 ? -13.651 -9.147 13.430 1.00 88.38 88 VAL A CA 1
ATOM 684 C C . VAL A 1 88 ? -13.398 -8.012 12.435 1.00 88.38 88 VAL A C 1
ATOM 686 O O . VAL A 1 88 ? -14.158 -7.049 12.401 1.00 88.38 88 VAL A O 1
ATOM 689 N N . LEU A 1 89 ? -12.378 -8.133 11.579 1.00 87.81 89 LEU A N 1
ATOM 690 C CA . LEU A 1 89 ? -12.088 -7.154 10.530 1.00 87.81 89 LEU A CA 1
ATOM 691 C C . LEU A 1 89 ? -13.256 -6.953 9.544 1.00 87.81 89 LEU A C 1
ATOM 693 O O . LEU A 1 89 ? -13.647 -5.798 9.379 1.00 87.81 89 LEU A O 1
ATOM 697 N N . PRO A 1 90 ? -13.863 -7.998 8.936 1.00 88.56 90 PRO A N 1
ATOM 698 C CA . PRO A 1 90 ? -15.004 -7.812 8.039 1.00 88.56 90 PRO A CA 1
ATOM 699 C C . PRO A 1 90 ? -16.195 -7.088 8.691 1.00 88.56 90 PRO A C 1
ATOM 701 O O . PRO A 1 90 ? -16.583 -6.042 8.176 1.00 88.56 90 PRO A O 1
ATOM 704 N N . PRO A 1 91 ? -16.728 -7.523 9.857 1.00 89.69 91 PRO A N 1
ATOM 705 C CA . PRO A 1 91 ? -17.858 -6.827 10.470 1.00 89.69 91 PRO A CA 1
ATOM 706 C C . PRO A 1 91 ? -17.499 -5.418 10.965 1.00 89.69 91 PRO A C 1
ATOM 708 O O . PRO A 1 91 ? -18.369 -4.552 11.017 1.00 89.69 91 PRO A O 1
ATOM 711 N N . LEU A 1 92 ? -16.232 -5.156 11.313 1.00 90.44 92 LEU A N 1
ATOM 712 C CA . LEU A 1 92 ? -15.752 -3.809 11.635 1.00 90.44 92 LEU A CA 1
ATOM 713 C C . LEU A 1 92 ? -15.780 -2.894 10.405 1.00 90.44 92 LEU A C 1
ATOM 715 O O . LEU A 1 92 ? -16.242 -1.759 10.515 1.00 90.44 92 LEU A O 1
ATOM 719 N N . CYS A 1 93 ? -15.317 -3.385 9.254 1.00 90.06 93 CYS A N 1
ATOM 720 C CA . CYS A 1 93 ? -15.355 -2.654 7.988 1.00 90.06 93 CYS A CA 1
ATOM 721 C C . CYS A 1 93 ? -16.800 -2.373 7.560 1.00 90.06 93 CYS A C 1
ATOM 723 O O . CYS A 1 93 ? -17.130 -1.228 7.260 1.00 90.06 93 CYS A O 1
ATOM 725 N N . ASP A 1 94 ? -17.686 -3.367 7.670 1.00 89.00 94 ASP A N 1
ATOM 726 C CA . ASP A 1 94 ? -19.117 -3.212 7.386 1.00 89.00 94 ASP A CA 1
ATOM 727 C C . ASP A 1 94 ? -19.774 -2.178 8.314 1.00 89.00 94 ASP A C 1
ATOM 729 O O . ASP A 1 94 ? -20.528 -1.313 7.869 1.00 89.00 94 ASP A O 1
ATOM 733 N N . ALA A 1 95 ? -19.473 -2.222 9.617 1.00 88.94 95 ALA A N 1
ATOM 734 C CA . ALA A 1 95 ? -20.018 -1.272 10.583 1.00 88.94 95 ALA A CA 1
ATOM 735 C C . ALA A 1 95 ? -19.526 0.160 10.326 1.00 88.94 95 ALA A C 1
ATOM 737 O O . ALA A 1 95 ? -20.278 1.120 10.512 1.00 88.94 95 ALA A O 1
ATOM 738 N N . LEU A 1 96 ? -18.271 0.326 9.908 1.00 87.75 96 LEU A N 1
ATOM 739 C CA . LEU A 1 96 ? -17.671 1.631 9.636 1.00 87.75 96 LEU A CA 1
ATOM 740 C C . LEU A 1 96 ? -17.881 2.114 8.192 1.00 87.75 96 LEU A C 1
ATOM 742 O O . LEU A 1 96 ? -17.676 3.297 7.956 1.00 87.75 96 LEU A O 1
ATOM 746 N N . GLU A 1 97 ? -18.429 1.279 7.301 1.00 87.19 97 GLU A N 1
ATOM 747 C CA . GLU A 1 97 ? -18.635 1.548 5.863 1.00 87.19 97 GLU A CA 1
ATOM 748 C C . GLU A 1 97 ? -17.331 1.913 5.127 1.00 87.19 97 GLU A C 1
ATOM 750 O O . GLU A 1 97 ? -17.283 2.880 4.372 1.00 87.19 97 GLU A O 1
ATOM 755 N N . ILE A 1 98 ? -16.268 1.138 5.361 1.00 86.06 98 ILE A N 1
ATOM 756 C CA . ILE A 1 98 ? -14.941 1.318 4.742 1.00 86.06 98 ILE A CA 1
ATOM 757 C C . ILE A 1 98 ? -14.426 0.009 4.141 1.00 86.06 98 ILE A C 1
ATOM 759 O O . ILE A 1 98 ? -14.868 -1.071 4.534 1.00 86.06 98 ILE A O 1
ATOM 763 N N . ASP A 1 99 ? -13.447 0.088 3.241 1.00 86.50 99 ASP A N 1
ATOM 764 C CA . ASP A 1 99 ? -12.739 -1.095 2.746 1.00 86.50 99 ASP A CA 1
ATOM 765 C C . ASP A 1 99 ? -11.624 -1.550 3.709 1.00 86.50 99 ASP A C 1
ATOM 767 O O . ASP A 1 99 ? -11.019 -0.759 4.440 1.00 86.50 99 ASP A O 1
ATOM 771 N N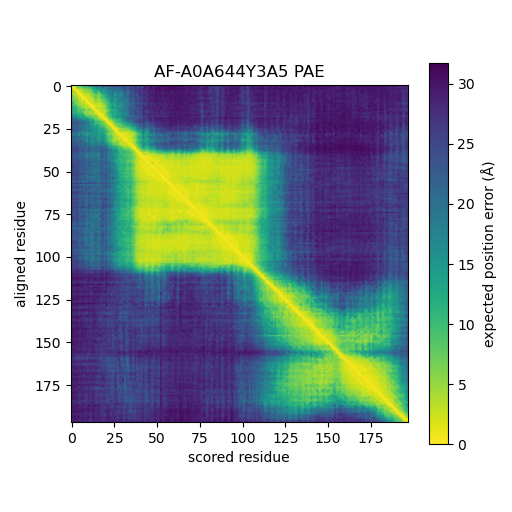 . ILE A 1 100 ? -11.292 -2.845 3.681 1.00 83.12 100 ILE A N 1
ATOM 772 C CA . ILE A 1 100 ? -10.195 -3.406 4.486 1.00 83.12 100 ILE A CA 1
ATOM 773 C C . ILE A 1 100 ? -8.862 -2.715 4.157 1.00 83.12 100 ILE A C 1
ATOM 775 O O . ILE A 1 100 ? -8.049 -2.497 5.056 1.00 83.12 100 ILE A O 1
ATOM 779 N N . ASN A 1 101 ? -8.622 -2.336 2.898 1.00 80.62 101 ASN A N 1
ATOM 780 C CA . ASN A 1 101 ? -7.392 -1.644 2.514 1.00 80.62 101 ASN A CA 1
ATOM 781 C C . ASN A 1 101 ? -7.331 -0.219 3.087 1.00 80.62 101 ASN A C 1
ATOM 783 O O . ASN A 1 101 ? -6.261 0.227 3.504 1.00 80.62 101 ASN A O 1
ATOM 787 N N . GLU A 1 102 ? -8.467 0.477 3.178 1.00 80.12 102 GLU A N 1
ATOM 788 C CA . GLU A 1 102 ? -8.560 1.781 3.848 1.00 80.12 102 GLU A CA 1
ATOM 789 C C . GLU A 1 102 ? -8.262 1.638 5.338 1.00 80.12 102 GLU A C 1
ATOM 791 O O . GLU A 1 102 ? -7.424 2.357 5.885 1.00 80.12 102 GLU A O 1
ATOM 796 N N . LEU A 1 103 ? -8.858 0.627 5.978 1.00 84.31 103 LEU A N 1
ATOM 797 C CA . LEU A 1 103 ? -8.605 0.332 7.381 1.00 84.31 103 LEU A CA 1
ATOM 798 C C . LEU A 1 103 ? -7.121 0.058 7.639 1.00 84.31 103 LEU A C 1
ATOM 800 O O . LEU A 1 103 ? -6.555 0.644 8.555 1.00 84.31 103 LEU A O 1
ATOM 804 N N . LEU A 1 104 ? -6.484 -0.803 6.839 1.00 81.69 104 LEU A N 1
ATOM 805 C CA . LEU A 1 104 ? -5.081 -1.200 7.016 1.00 81.69 104 LEU A CA 1
ATOM 806 C C . LEU A 1 104 ? -4.078 -0.107 6.629 1.00 81.69 104 LEU A C 1
ATOM 808 O O . LEU A 1 104 ? -2.951 -0.113 7.123 1.00 81.69 104 LEU A O 1
ATOM 812 N N . SER A 1 105 ? -4.472 0.836 5.774 1.00 76.50 105 SER A N 1
ATOM 813 C CA . SER A 1 105 ? -3.652 2.006 5.442 1.00 76.50 105 SER A CA 1
ATOM 814 C C . SER A 1 105 ? -3.745 3.126 6.488 1.00 76.50 105 SER A C 1
ATOM 816 O O . SER A 1 105 ? -2.938 4.057 6.459 1.00 76.50 105 SER A O 1
ATOM 818 N N . GLY A 1 106 ? -4.693 3.035 7.433 1.00 69.19 106 GLY A N 1
ATOM 819 C CA . GLY A 1 106 ? -4.889 4.014 8.506 1.00 69.19 106 GLY A CA 1
ATOM 820 C C . GLY A 1 106 ? -5.329 5.395 8.009 1.00 69.19 106 GLY A C 1
ATOM 821 O O . GLY A 1 106 ? -5.205 6.378 8.742 1.00 69.19 106 GLY A O 1
ATOM 822 N N . ARG A 1 107 ? -5.802 5.485 6.763 1.00 69.75 107 ARG A N 1
ATOM 823 C CA . ARG A 1 107 ? -6.322 6.697 6.128 1.00 69.75 107 ARG A CA 1
ATOM 824 C C . ARG A 1 107 ? -7.499 6.326 5.234 1.00 69.75 107 ARG A C 1
ATOM 826 O O . ARG A 1 107 ? -7.512 5.254 4.638 1.00 69.75 107 ARG A O 1
ATOM 833 N N . GLN A 1 108 ? -8.461 7.236 5.122 1.00 57.94 108 GLN A N 1
ATOM 834 C CA . GLN A 1 108 ? -9.518 7.115 4.125 1.00 57.94 108 GLN A CA 1
ATOM 835 C C . GLN A 1 108 ? -8.871 7.290 2.754 1.00 57.94 108 GLN A C 1
ATOM 837 O O . GLN A 1 108 ? -8.141 8.264 2.540 1.00 57.94 108 GLN A O 1
ATOM 842 N N . LEU A 1 109 ? -9.070 6.330 1.856 1.00 54.84 109 LEU A N 1
ATOM 843 C CA . LEU A 1 109 ? -8.576 6.464 0.497 1.00 54.84 109 LEU A CA 1
ATOM 844 C C . LEU A 1 109 ? -9.630 7.278 -0.245 1.00 54.84 109 LEU A C 1
ATOM 846 O O . LEU A 1 109 ? -10.546 6.727 -0.845 1.00 54.84 109 LEU A O 1
ATOM 850 N N . GLU A 1 110 ? -9.522 8.608 -0.200 1.00 50.00 110 GLU A N 1
ATOM 851 C CA . GLU A 1 110 ? -10.246 9.407 -1.182 1.00 50.00 110 GLU A CA 1
ATOM 852 C C . GLU A 1 110 ? -9.783 8.946 -2.573 1.00 50.00 110 GLU A C 1
ATOM 854 O O . GLU A 1 110 ? -8.602 9.025 -2.926 1.00 50.00 110 GLU A O 1
ATOM 859 N N . ASP A 1 111 ? -10.736 8.439 -3.358 1.00 53.25 111 ASP A N 1
ATOM 860 C CA . ASP A 1 111 ? -10.591 7.872 -4.709 1.00 53.25 111 ASP A CA 1
ATOM 861 C C . ASP A 1 111 ? -9.805 8.791 -5.684 1.00 53.25 111 ASP A C 1
ATOM 863 O O . ASP A 1 111 ? -9.373 8.392 -6.771 1.00 53.25 111 ASP A O 1
ATOM 867 N N . THR A 1 112 ? -9.611 10.055 -5.305 1.00 48.41 112 THR A N 1
ATOM 868 C CA . THR A 1 112 ? -8.883 11.093 -6.031 1.00 48.41 112 THR A CA 1
ATOM 869 C C . THR A 1 112 ? -7.369 11.070 -5.818 1.00 48.41 112 THR A C 1
ATOM 871 O O . THR A 1 112 ? -6.643 11.297 -6.791 1.00 48.41 112 THR A O 1
ATOM 874 N N . ASP A 1 113 ? -6.871 10.745 -4.624 1.00 53.69 113 ASP A N 1
ATOM 875 C CA . ASP A 1 113 ? -5.437 10.860 -4.306 1.00 53.69 113 ASP A CA 1
ATOM 876 C C . ASP A 1 113 ? -4.628 9.702 -4.895 1.00 53.69 113 ASP A C 1
ATOM 878 O O . ASP A 1 113 ? -3.580 9.913 -5.514 1.00 53.69 113 ASP A O 1
ATOM 882 N N . PHE A 1 114 ? -5.177 8.482 -4.855 1.00 53.75 114 PHE A N 1
ATOM 883 C CA . PHE A 1 114 ? -4.533 7.319 -5.469 1.00 53.75 114 PHE A CA 1
ATOM 884 C C . PHE A 1 114 ? -4.416 7.482 -6.988 1.00 53.75 114 PHE A C 1
ATOM 886 O O . PHE A 1 114 ? -3.419 7.087 -7.587 1.00 53.75 114 PHE A O 1
ATOM 893 N N . ARG A 1 115 ? -5.403 8.117 -7.635 1.00 53.19 115 ARG A N 1
ATOM 894 C CA . ARG A 1 115 ? -5.361 8.359 -9.083 1.00 53.19 115 ARG A CA 1
ATOM 895 C C . ARG A 1 115 ? -4.351 9.441 -9.433 1.00 53.19 115 ARG A C 1
ATOM 897 O O . ARG A 1 115 ? -3.677 9.291 -10.442 1.00 53.19 115 ARG A O 1
ATOM 904 N N . GLN A 1 116 ? -4.219 10.514 -8.657 1.00 50.62 116 GLN A N 1
ATOM 905 C CA . GLN A 1 116 ? -3.288 11.594 -9.001 1.00 50.62 116 GLN A CA 1
ATOM 906 C C . GLN A 1 116 ? -1.823 11.180 -8.800 1.00 50.62 116 GLN A C 1
ATOM 908 O O . GLN A 1 116 ? -1.021 11.383 -9.714 1.00 50.62 116 GLN A O 1
ATOM 913 N N . GLU A 1 117 ? -1.487 10.508 -7.694 1.00 56.59 117 GLU A N 1
ATOM 914 C CA . GLU A 1 117 ? -0.124 10.009 -7.453 1.00 56.59 117 GLU A CA 1
ATOM 915 C C . GLU A 1 117 ? 0.222 8.792 -8.322 1.00 56.59 117 GLU A C 1
ATOM 917 O O . GLU A 1 117 ? 1.300 8.760 -8.927 1.00 56.59 117 GLU A O 1
ATOM 922 N N . ALA A 1 118 ? -0.694 7.825 -8.488 1.00 55.53 118 ALA A N 1
ATOM 923 C CA . ALA A 1 118 ? -0.439 6.687 -9.373 1.00 55.53 118 ALA A CA 1
ATOM 924 C C . ALA A 1 118 ? -0.340 7.130 -10.837 1.00 55.53 118 ALA A C 1
ATOM 926 O O . ALA A 1 118 ? 0.545 6.663 -11.554 1.00 55.53 118 ALA A O 1
ATOM 927 N N . ASN A 1 119 ? -1.173 8.075 -11.292 1.00 53.50 119 ASN A N 1
ATOM 928 C CA . ASN A 1 119 ? -1.051 8.603 -12.651 1.00 53.50 119 ASN A CA 1
ATOM 929 C C . ASN A 1 119 ? 0.234 9.418 -12.822 1.00 53.50 119 ASN A C 1
ATOM 931 O O . ASN A 1 119 ? 0.850 9.315 -13.878 1.00 53.50 119 ASN A O 1
ATOM 935 N N . ALA A 1 120 ? 0.682 10.181 -11.819 1.00 62.66 120 ALA A N 1
ATOM 936 C CA . ALA A 1 120 ? 1.953 10.902 -11.890 1.00 62.66 120 ALA A CA 1
ATOM 937 C C . ALA A 1 120 ? 3.145 9.938 -12.030 1.00 62.66 120 ALA A C 1
ATOM 939 O O . ALA A 1 120 ? 3.982 10.133 -12.913 1.00 62.66 120 ALA A O 1
ATOM 940 N N . HIS A 1 121 ? 3.175 8.850 -11.255 1.00 63.59 121 HIS A N 1
ATOM 941 C CA . HIS A 1 121 ? 4.212 7.817 -11.351 1.00 63.59 121 HIS A CA 1
ATOM 942 C C . HIS A 1 121 ? 4.152 7.015 -12.656 1.00 63.59 121 HIS A C 1
ATOM 944 O O . HIS A 1 121 ? 5.191 6.709 -13.247 1.00 63.59 121 HIS A O 1
ATOM 950 N N . VAL A 1 122 ? 2.950 6.701 -13.147 1.00 71.44 122 VAL A N 1
ATOM 951 C CA . VAL A 1 122 ? 2.769 6.042 -14.448 1.00 71.44 122 VAL A CA 1
ATOM 952 C C . VAL A 1 122 ? 3.212 6.970 -15.580 1.00 71.44 122 VAL A C 1
ATOM 954 O O . VAL A 1 122 ? 3.922 6.534 -16.483 1.00 71.44 122 VAL A O 1
ATOM 957 N N . LEU A 1 123 ? 2.863 8.258 -15.534 1.00 66.38 123 LEU A N 1
ATOM 958 C CA . LEU A 1 123 ? 3.268 9.242 -16.540 1.00 66.38 123 LEU A CA 1
ATOM 959 C C . LEU A 1 123 ? 4.779 9.500 -16.523 1.00 66.38 123 LEU A C 1
ATOM 961 O O . LEU A 1 123 ? 5.376 9.608 -17.597 1.00 66.38 123 LEU A O 1
ATOM 965 N N . ASP A 1 124 ? 5.408 9.553 -15.349 1.00 71.38 124 ASP A N 1
ATOM 966 C CA . ASP A 1 124 ? 6.864 9.659 -15.227 1.00 71.38 124 ASP A CA 1
ATOM 967 C C . ASP A 1 124 ? 7.563 8.398 -15.764 1.00 71.38 124 ASP A C 1
ATOM 969 O O . ASP A 1 124 ? 8.464 8.482 -16.604 1.00 71.38 124 ASP A O 1
ATOM 973 N N . GLY A 1 125 ? 7.041 7.214 -15.425 1.00 65.06 125 GLY A N 1
ATOM 974 C CA . GLY A 1 125 ? 7.487 5.937 -15.983 1.00 65.06 125 GLY A CA 1
ATOM 975 C C . GLY A 1 125 ? 7.377 5.876 -17.511 1.00 65.06 125 GLY A C 1
ATOM 976 O O . GLY A 1 125 ? 8.323 5.466 -18.188 1.00 65.06 125 GLY A O 1
ATOM 977 N N . LEU A 1 126 ? 6.267 6.350 -18.087 1.00 65.75 126 LEU A N 1
ATOM 978 C CA . LEU A 1 126 ? 6.049 6.392 -19.538 1.00 65.75 126 LEU A CA 1
ATOM 979 C C . LEU A 1 126 ? 6.961 7.412 -20.243 1.00 65.75 126 LEU A C 1
ATOM 981 O O . LEU A 1 126 ? 7.454 7.141 -21.345 1.00 65.75 126 LEU A O 1
ATOM 985 N N . ARG A 1 127 ? 7.242 8.566 -19.618 1.00 61.03 127 ARG A N 1
ATOM 986 C CA . ARG A 1 127 ? 8.216 9.553 -20.124 1.00 61.03 127 ARG A CA 1
ATOM 987 C C . ARG A 1 127 ? 9.633 8.984 -20.112 1.00 61.03 127 ARG A C 1
ATOM 989 O O . ARG A 1 127 ? 10.339 9.078 -21.122 1.00 61.03 127 ARG A O 1
ATOM 996 N N . LYS A 1 128 ? 10.012 8.310 -19.024 1.00 62.94 128 LYS A N 1
ATOM 997 C CA . LYS A 1 128 ? 11.308 7.637 -18.866 1.00 62.94 128 LYS A CA 1
ATOM 998 C C . LYS A 1 128 ? 11.476 6.494 -19.874 1.00 62.94 128 LYS A C 1
ATOM 1000 O O . LYS A 1 128 ? 12.537 6.346 -20.482 1.00 62.94 128 LYS A O 1
ATOM 1005 N N . GLN A 1 129 ? 10.401 5.760 -20.168 1.00 58.59 129 GLN A N 1
ATOM 1006 C CA . GLN A 1 129 ? 10.404 4.665 -21.143 1.00 58.59 129 GLN A CA 1
ATOM 1007 C C . GLN A 1 129 ? 10.613 5.137 -22.596 1.00 58.59 129 GLN A C 1
ATOM 1009 O O . GLN A 1 129 ? 11.231 4.420 -23.388 1.00 58.59 129 GLN A O 1
ATOM 1014 N N . ARG A 1 130 ? 10.142 6.338 -22.966 1.00 55.44 130 ARG A N 1
ATOM 1015 C CA . ARG A 1 130 ? 10.321 6.891 -24.324 1.00 55.44 130 ARG A CA 1
ATOM 1016 C C . ARG A 1 130 ? 11.770 7.324 -24.589 1.00 55.44 130 ARG A C 1
ATOM 1018 O O . ARG A 1 130 ? 12.298 7.006 -25.652 1.00 55.44 130 ARG A O 1
ATOM 1025 N N . SER A 1 131 ? 12.416 7.983 -23.623 1.00 55.69 131 SER A N 1
ATOM 1026 C CA . SER A 1 131 ? 13.820 8.422 -23.727 1.00 55.69 131 SER A CA 1
ATOM 1027 C C . SER A 1 131 ? 14.779 7.227 -23.833 1.00 55.69 131 SER A C 1
ATOM 1029 O O . SER A 1 131 ? 15.596 7.146 -24.753 1.00 55.69 131 SER A O 1
ATOM 1031 N N . LEU A 1 132 ? 14.594 6.214 -22.980 1.00 60.31 132 LEU A N 1
ATOM 1032 C CA . LEU A 1 132 ? 15.449 5.025 -22.966 1.00 60.31 132 LEU A CA 1
ATOM 1033 C C . LEU A 1 132 ? 15.348 4.190 -24.252 1.00 60.31 132 LEU A C 1
ATOM 1035 O O . LEU A 1 132 ? 16.345 3.601 -24.668 1.00 60.31 132 LEU A O 1
ATOM 1039 N N . ARG A 1 133 ? 14.185 4.151 -24.923 1.00 62.03 133 ARG A N 1
ATOM 1040 C CA . ARG A 1 133 ? 14.041 3.435 -26.207 1.00 62.03 133 ARG A CA 1
ATOM 1041 C C . ARG A 1 133 ? 14.826 4.092 -27.334 1.00 62.03 133 ARG A C 1
ATOM 1043 O O . ARG A 1 133 ? 15.510 3.377 -28.057 1.00 62.03 133 ARG A O 1
ATOM 1050 N N . ILE A 1 134 ? 14.748 5.417 -27.472 1.00 64.94 134 ILE A N 1
ATOM 1051 C CA . ILE A 1 134 ? 15.470 6.142 -28.529 1.00 64.94 134 ILE A CA 1
ATOM 1052 C C . ILE A 1 134 ? 16.980 5.966 -28.328 1.00 64.94 134 ILE A C 1
ATOM 1054 O O . ILE A 1 134 ? 17.696 5.620 -29.264 1.00 64.94 134 ILE A O 1
ATOM 1058 N N . HIS A 1 135 ? 17.462 6.095 -27.091 1.00 61.22 135 HIS A N 1
ATOM 1059 C CA . HIS A 1 135 ? 18.882 5.932 -26.787 1.00 61.22 135 HIS A CA 1
ATOM 1060 C C . HIS A 1 135 ? 19.386 4.489 -26.939 1.00 61.22 135 HIS A C 1
ATOM 1062 O O . HIS A 1 135 ? 20.474 4.275 -27.479 1.00 61.22 135 HIS A O 1
ATOM 1068 N N . LYS A 1 136 ? 18.592 3.491 -26.529 1.00 63.69 136 LYS A N 1
ATOM 1069 C CA . LYS A 1 136 ? 18.932 2.075 -26.719 1.00 63.69 136 LYS A CA 1
ATOM 1070 C C . LYS A 1 136 ? 18.975 1.700 -28.202 1.00 63.69 136 LYS A C 1
ATOM 1072 O O . LYS A 1 136 ? 19.934 1.070 -28.630 1.00 63.69 136 LYS A O 1
ATOM 1077 N N . GLN A 1 137 ? 18.008 2.163 -28.999 1.00 67.75 137 GLN A N 1
ATOM 1078 C CA . GLN A 1 137 ? 17.998 1.927 -30.447 1.00 67.75 137 GLN A CA 1
ATOM 1079 C C . GLN A 1 137 ? 19.210 2.548 -31.153 1.00 67.75 137 GLN A C 1
ATOM 1081 O O . GLN A 1 137 ? 19.779 1.908 -32.030 1.00 67.75 137 GLN A O 1
ATOM 1086 N N . ILE A 1 138 ? 19.647 3.748 -30.752 1.00 67.88 138 ILE A N 1
ATOM 1087 C CA . ILE A 1 138 ? 20.853 4.380 -31.314 1.00 67.88 138 ILE A CA 1
ATOM 1088 C C . ILE A 1 138 ? 22.113 3.581 -30.945 1.00 67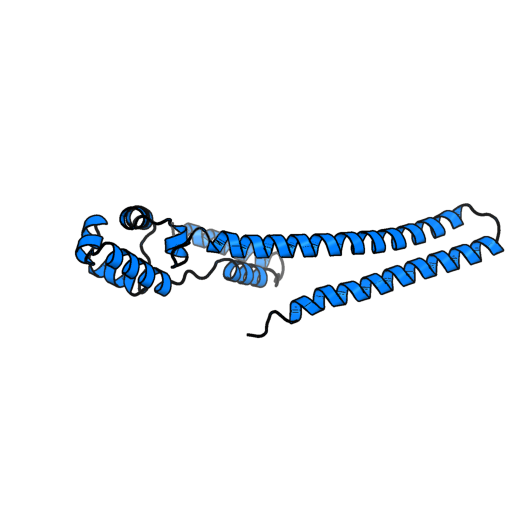.88 138 ILE A C 1
ATOM 1090 O O . ILE A 1 138 ? 22.949 3.317 -31.807 1.00 67.88 138 ILE A O 1
ATOM 1094 N N . SER A 1 139 ? 22.243 3.153 -29.684 1.00 67.50 139 SER A N 1
ATOM 1095 C CA . SER A 1 139 ? 23.404 2.375 -29.226 1.00 67.50 139 SER A CA 1
ATOM 1096 C C . SER A 1 139 ? 23.497 1.004 -29.911 1.00 67.50 139 SER A C 1
ATOM 1098 O O . SER A 1 139 ? 24.579 0.615 -30.366 1.00 67.50 139 SER A O 1
ATOM 1100 N N . ASP A 1 140 ? 22.363 0.314 -30.055 1.00 68.00 140 ASP A N 1
ATOM 1101 C CA . ASP A 1 140 ? 22.278 -0.996 -30.703 1.00 68.00 140 ASP A CA 1
ATOM 1102 C C . ASP A 1 140 ? 22.500 -0.889 -32.226 1.00 68.00 140 ASP A C 1
ATOM 1104 O O . ASP A 1 140 ? 23.194 -1.727 -32.806 1.00 68.00 140 ASP A O 1
ATOM 1108 N N . ALA A 1 141 ? 22.005 0.174 -32.877 1.00 71.81 141 ALA A N 1
ATOM 1109 C CA . ALA A 1 141 ? 22.222 0.420 -34.306 1.00 71.81 141 ALA A CA 1
ATOM 1110 C C . ALA A 1 141 ? 23.697 0.709 -34.637 1.00 71.81 141 ALA A C 1
ATOM 1112 O O . ALA A 1 141 ? 24.235 0.156 -35.598 1.00 71.81 141 ALA A O 1
ATOM 1113 N N . CYS A 1 142 ? 24.381 1.526 -33.827 1.00 69.69 142 CYS A N 1
ATOM 1114 C CA . CYS A 1 142 ? 25.802 1.824 -34.021 1.00 69.69 142 CYS A CA 1
ATOM 1115 C C . CYS A 1 142 ? 26.698 0.607 -33.734 1.00 69.69 142 CYS A C 1
ATOM 1117 O O . CYS A 1 142 ? 27.644 0.349 -34.481 1.00 69.69 142 CYS A O 1
ATOM 1119 N N . GLY A 1 143 ? 26.377 -0.180 -32.698 1.00 72.06 143 GLY A N 1
AT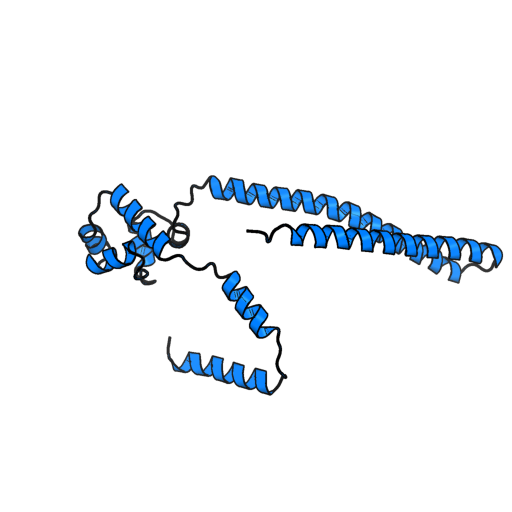OM 1120 C CA . GLY A 1 143 ? 27.109 -1.408 -32.378 1.00 72.06 143 GLY A CA 1
ATOM 1121 C C . GLY A 1 143 ? 26.934 -2.486 -33.452 1.00 72.06 143 GLY A C 1
ATOM 1122 O O . GLY A 1 143 ? 27.919 -3.049 -33.930 1.00 72.06 143 GLY A O 1
ATOM 1123 N N . GLY A 1 144 ? 25.692 -2.727 -33.883 1.00 76.62 144 GLY A N 1
ATOM 1124 C CA . GLY A 1 144 ? 25.376 -3.696 -34.934 1.00 76.62 144 GLY A CA 1
ATOM 1125 C C . GLY A 1 144 ? 25.963 -3.316 -36.296 1.00 76.62 144 GLY A C 1
ATOM 1126 O O . GLY A 1 144 ? 26.534 -4.168 -36.976 1.00 76.62 144 GLY A O 1
ATOM 1127 N N . GLY A 1 145 ? 25.901 -2.033 -36.672 1.00 75.31 145 GLY A N 1
ATOM 1128 C CA . GLY A 1 145 ? 26.483 -1.529 -37.919 1.00 75.31 145 GLY A CA 1
ATOM 1129 C C . GLY A 1 145 ? 28.006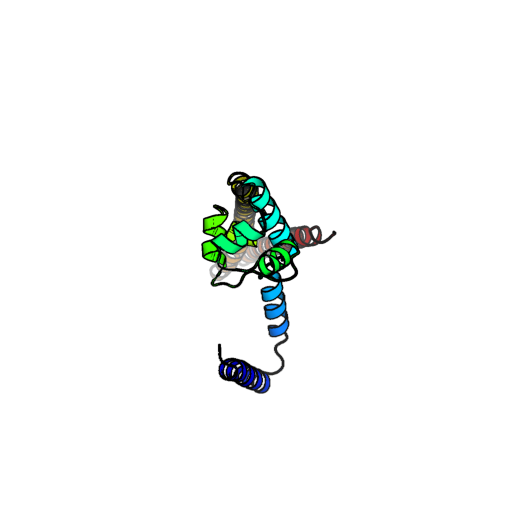 -1.690 -37.983 1.00 75.31 145 GLY A C 1
ATOM 1130 O O . GLY A 1 145 ? 28.536 -2.106 -39.014 1.00 75.31 145 GLY A O 1
ATOM 1131 N N . GLY A 1 146 ? 28.709 -1.441 -36.871 1.00 73.19 146 GLY A N 1
ATOM 1132 C CA . GLY A 1 146 ? 30.158 -1.647 -36.775 1.00 73.19 146 GLY A CA 1
ATOM 1133 C C . GLY A 1 146 ? 30.564 -3.115 -36.938 1.00 73.19 146 GLY A C 1
ATOM 1134 O O . GLY A 1 146 ? 31.482 -3.424 -37.696 1.00 73.19 146 GLY A O 1
ATOM 1135 N N . VAL A 1 147 ? 29.839 -4.036 -36.295 1.00 78.31 147 VAL A N 1
ATOM 1136 C CA . VAL A 1 147 ? 30.084 -5.485 -36.418 1.00 78.31 147 VAL A CA 1
ATOM 1137 C C . VAL A 1 147 ? 29.776 -5.989 -37.832 1.00 78.31 147 VAL A C 1
ATOM 1139 O O . VAL A 1 147 ? 30.553 -6.767 -38.384 1.00 78.31 147 VAL A O 1
ATOM 1142 N N . GLY A 1 148 ? 28.694 -5.514 -38.457 1.00 76.75 148 GLY A N 1
ATOM 1143 C CA . GLY A 1 148 ? 28.347 -5.860 -39.840 1.00 76.75 148 GLY A CA 1
ATOM 1144 C C . GLY A 1 148 ? 29.393 -5.391 -40.857 1.00 76.75 148 GLY A C 1
ATOM 1145 O O . GLY A 1 148 ? 29.788 -6.158 -41.737 1.00 76.75 148 GLY A O 1
ATOM 1146 N N . LEU A 1 149 ? 29.916 -4.169 -40.696 1.00 73.75 149 LEU A N 1
ATOM 1147 C CA . LEU A 1 149 ? 31.015 -3.648 -41.518 1.00 73.75 149 LEU A CA 1
ATOM 1148 C C . LEU A 1 149 ? 32.284 -4.498 -41.382 1.00 73.75 149 LEU A C 1
ATOM 1150 O O . LEU A 1 149 ? 32.921 -4.807 -42.387 1.00 73.75 149 LEU A O 1
ATOM 1154 N N . LEU A 1 150 ? 32.625 -4.943 -40.171 1.00 72.69 150 LEU A N 1
ATOM 1155 C CA . LEU A 1 150 ? 33.766 -5.837 -39.959 1.00 72.69 150 LEU A CA 1
ATOM 1156 C C . LEU A 1 150 ? 33.517 -7.247 -40.511 1.00 72.69 150 LEU A C 1
ATOM 1158 O O . LEU A 1 150 ? 34.434 -7.853 -41.054 1.00 72.69 150 LEU A O 1
ATOM 1162 N N . SER A 1 151 ? 32.285 -7.757 -40.447 1.00 74.75 151 SER A N 1
ATOM 1163 C CA . SER A 1 151 ? 31.917 -9.042 -41.056 1.00 74.75 151 SER A CA 1
ATOM 1164 C C . SER A 1 151 ? 32.081 -9.017 -42.584 1.00 74.75 151 SER A C 1
ATOM 1166 O O . SER A 1 151 ? 32.551 -9.990 -43.171 1.00 74.75 151 SER A O 1
ATOM 1168 N N . SER A 1 152 ? 31.825 -7.871 -43.231 1.00 68.50 152 SER A N 1
ATOM 1169 C CA . SER A 1 152 ? 32.050 -7.698 -44.677 1.00 68.50 152 SER A CA 1
ATOM 1170 C C . SER A 1 152 ? 33.527 -7.824 -45.104 1.00 68.50 152 SER A C 1
ATOM 1172 O O . SER A 1 152 ? 33.816 -8.149 -46.259 1.00 68.50 152 SER A O 1
ATOM 1174 N N . LEU A 1 153 ? 34.478 -7.659 -44.172 1.00 69.75 153 LEU A N 1
ATOM 1175 C CA . LEU A 1 153 ? 35.912 -7.861 -44.427 1.00 69.75 153 LEU A CA 1
ATOM 1176 C C . LEU A 1 153 ? 36.265 -9.320 -44.737 1.00 69.75 153 LEU A C 1
ATOM 1178 O O . LEU A 1 153 ? 37.289 -9.561 -45.377 1.00 69.75 153 LEU A O 1
ATOM 1182 N N . LEU A 1 154 ? 35.424 -10.275 -44.322 1.00 68.38 154 LEU A N 1
ATOM 1183 C CA . LEU A 1 154 ? 35.622 -11.703 -44.582 1.00 68.38 154 LEU A CA 1
ATOM 1184 C C . LEU A 1 154 ? 35.450 -12.067 -46.068 1.00 68.38 154 LEU A C 1
ATOM 1186 O O . LEU A 1 154 ? 35.967 -13.095 -46.493 1.00 68.38 154 LEU A O 1
ATOM 1190 N N . PHE A 1 155 ? 34.795 -11.213 -46.867 1.00 68.31 155 PHE A N 1
ATOM 1191 C CA . PHE A 1 155 ? 34.499 -11.472 -48.286 1.00 68.31 155 PHE A CA 1
ATOM 1192 C C . PHE A 1 155 ? 35.243 -10.555 -49.273 1.00 68.31 155 PHE A C 1
ATOM 1194 O O . PHE A 1 155 ? 35.176 -10.768 -50.480 1.00 68.31 155 PHE A O 1
ATOM 1201 N N . SER A 1 156 ? 35.965 -9.539 -48.792 1.00 62.56 156 SER A N 1
ATOM 1202 C CA . SER A 1 156 ? 36.744 -8.632 -49.649 1.00 62.56 156 SER A CA 1
ATOM 1203 C C . SER A 1 156 ? 38.129 -9.217 -49.950 1.00 62.56 156 SER A C 1
ATOM 1205 O O . SER A 1 156 ? 38.760 -9.800 -49.069 1.00 62.56 156 SER A O 1
ATOM 1207 N N . GLN A 1 157 ? 38.639 -9.062 -51.174 1.00 65.75 157 GLN A N 1
ATOM 1208 C CA . GLN A 1 157 ? 39.951 -9.583 -51.600 1.00 65.75 157 GLN A CA 1
ATOM 1209 C C . GLN A 1 157 ? 41.039 -8.486 -51.682 1.00 65.75 157 GLN A C 1
ATOM 1211 O O . GLN A 1 157 ? 42.224 -8.812 -51.678 1.00 65.7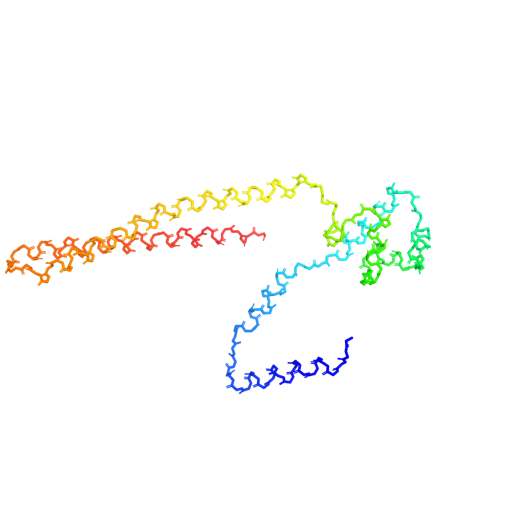5 157 GLN A O 1
ATOM 1216 N N . ASP A 1 158 ? 40.666 -7.197 -51.618 1.00 72.88 158 ASP A N 1
ATOM 1217 C CA . ASP A 1 158 ? 41.581 -6.058 -51.817 1.00 72.88 158 ASP A CA 1
ATOM 1218 C C . ASP A 1 158 ? 42.224 -5.532 -50.510 1.00 72.88 158 ASP A C 1
ATOM 1220 O O . ASP A 1 158 ? 41.507 -5.063 -49.617 1.00 72.88 158 ASP A O 1
ATOM 1224 N N . PRO A 1 159 ? 43.568 -5.500 -50.388 1.00 75.00 159 PRO A N 1
ATOM 1225 C CA . PRO A 1 159 ? 44.257 -5.105 -49.154 1.00 75.00 159 PRO A CA 1
ATOM 1226 C C . PRO A 1 159 ? 44.054 -3.644 -48.683 1.00 75.00 159 PRO A C 1
ATOM 1228 O O . PRO A 1 159 ? 43.832 -3.459 -47.484 1.00 75.00 159 PRO A O 1
ATOM 1231 N N . PRO A 1 160 ? 44.065 -2.589 -49.532 1.00 76.00 160 PRO A N 1
ATOM 1232 C CA . PRO A 1 160 ? 43.932 -1.209 -49.043 1.00 76.00 160 PRO A CA 1
ATOM 1233 C C . PRO A 1 160 ? 42.505 -0.868 -48.587 1.00 76.00 160 PRO A C 1
ATOM 1235 O O . PRO A 1 160 ? 42.314 -0.088 -47.656 1.00 76.00 160 PRO A O 1
ATOM 1238 N N . ARG A 1 161 ? 41.488 -1.490 -49.198 1.00 73.06 161 ARG A N 1
ATOM 1239 C CA . ARG A 1 161 ? 40.076 -1.289 -48.834 1.00 73.06 161 ARG A CA 1
ATOM 1240 C C . ARG A 1 161 ? 39.740 -1.952 -47.492 1.00 73.06 161 ARG A C 1
ATOM 1242 O O . ARG A 1 161 ? 38.942 -1.409 -46.732 1.00 73.06 161 ARG A O 1
ATOM 1249 N N . LYS A 1 162 ? 40.395 -3.074 -47.162 1.00 74.12 162 LYS A N 1
ATOM 1250 C CA . LYS A 1 162 ? 40.249 -3.764 -45.868 1.00 74.12 162 LYS A CA 1
ATOM 1251 C C . LYS A 1 162 ? 40.690 -2.910 -44.691 1.00 74.12 162 LYS A C 1
ATOM 1253 O O . LYS A 1 162 ? 39.978 -2.839 -43.695 1.00 74.12 162 LYS A O 1
ATOM 1258 N N . LEU A 1 163 ? 41.841 -2.251 -44.816 1.00 78.81 163 LEU A N 1
ATOM 1259 C CA . LEU A 1 163 ? 42.376 -1.411 -43.748 1.00 78.81 163 LEU A CA 1
ATOM 1260 C C . LEU A 1 163 ? 41.423 -0.246 -43.438 1.00 78.81 163 LEU A C 1
ATOM 1262 O O . LEU A 1 163 ? 41.107 -0.002 -42.278 1.00 78.81 163 LEU A O 1
ATOM 1266 N N . ALA A 1 164 ? 40.900 0.416 -44.475 1.00 80.94 164 ALA A N 1
ATOM 1267 C CA . ALA A 1 164 ? 39.954 1.519 -44.314 1.00 80.94 164 ALA A CA 1
ATOM 1268 C C . ALA A 1 164 ? 38.652 1.082 -43.612 1.00 80.94 164 ALA A C 1
ATOM 1270 O O . ALA A 1 164 ? 38.220 1.729 -42.659 1.00 80.94 164 ALA A O 1
ATOM 1271 N N . VAL A 1 165 ? 38.052 -0.040 -44.025 1.00 78.50 165 VAL A N 1
ATOM 1272 C CA . VAL A 1 165 ? 36.810 -0.559 -43.418 1.00 78.50 165 VAL A CA 1
ATOM 1273 C C . VAL A 1 165 ? 37.045 -1.078 -41.993 1.00 78.50 165 VAL A C 1
ATOM 1275 O O . VAL A 1 165 ? 36.197 -0.873 -41.124 1.00 78.50 165 VAL A O 1
ATOM 1278 N N . ALA A 1 166 ? 38.209 -1.673 -41.713 1.00 80.19 166 ALA A N 1
ATOM 1279 C CA . ALA A 1 166 ? 38.583 -2.113 -40.370 1.00 80.19 166 ALA A CA 1
ATOM 1280 C C . ALA A 1 166 ? 38.711 -0.939 -39.389 1.00 80.19 166 ALA A C 1
ATOM 1282 O O . ALA A 1 166 ? 38.180 -1.003 -38.282 1.00 80.19 166 ALA A O 1
ATOM 1283 N N . VAL A 1 167 ? 39.354 0.157 -39.805 1.00 85.12 167 VAL A N 1
ATOM 1284 C CA . VAL A 1 167 ? 39.486 1.364 -38.976 1.00 85.12 167 VAL A CA 1
ATOM 1285 C C . VAL A 1 167 ? 38.114 1.983 -38.698 1.00 85.12 167 VAL A C 1
ATOM 1287 O O . VAL A 1 167 ? 37.807 2.283 -37.547 1.00 85.12 167 VAL A O 1
ATOM 1290 N N . VAL A 1 168 ? 37.252 2.109 -39.713 1.00 83.94 168 VAL A N 1
ATOM 1291 C CA . VAL A 1 168 ? 35.892 2.655 -39.542 1.00 83.94 168 VAL A CA 1
ATOM 1292 C C . VAL A 1 168 ? 35.044 1.775 -38.615 1.00 83.94 168 VAL A C 1
ATOM 1294 O O . VAL A 1 168 ? 34.373 2.296 -37.723 1.00 83.94 168 VAL A O 1
ATOM 1297 N N . GLY A 1 169 ? 35.108 0.449 -38.771 1.00 78.94 169 GLY A N 1
ATOM 1298 C CA . GLY A 1 169 ? 34.387 -0.499 -37.919 1.00 78.94 169 GLY A CA 1
ATOM 1299 C C . GLY A 1 169 ? 34.845 -0.463 -36.457 1.00 78.94 169 GLY A C 1
ATOM 1300 O O . GLY A 1 169 ? 34.012 -0.409 -35.554 1.00 78.94 169 GLY A O 1
ATOM 1301 N N . LEU A 1 170 ? 36.159 -0.419 -36.208 1.00 83.94 170 LEU A N 1
ATOM 1302 C CA . LEU A 1 170 ? 36.714 -0.323 -34.853 1.00 83.94 170 LEU A CA 1
ATOM 1303 C C . LEU A 1 170 ? 36.372 1.011 -34.179 1.00 83.94 170 LEU A C 1
ATOM 1305 O O . LEU A 1 170 ? 36.004 1.023 -33.006 1.00 83.94 170 LEU A O 1
ATOM 1309 N N . VAL A 1 171 ? 36.428 2.126 -34.915 1.00 85.62 171 VAL A N 1
ATOM 1310 C CA . VAL A 1 171 ? 36.028 3.444 -34.398 1.00 85.62 171 VAL A CA 1
ATOM 1311 C C . VAL A 1 171 ? 34.543 3.456 -34.030 1.00 85.62 171 VAL A C 1
ATOM 1313 O O . VAL A 1 171 ? 34.197 3.925 -32.948 1.00 85.62 171 VAL A O 1
ATOM 1316 N N . ALA A 1 172 ? 33.668 2.885 -34.864 1.00 81.44 172 ALA A N 1
ATOM 1317 C CA . ALA A 1 172 ? 32.237 2.787 -34.570 1.00 81.44 172 ALA A CA 1
ATOM 1318 C C . ALA A 1 172 ? 31.952 1.955 -33.304 1.00 81.44 172 ALA A C 1
ATOM 1320 O O . ALA A 1 172 ? 31.128 2.349 -32.477 1.00 81.44 172 ALA A O 1
ATOM 1321 N N . ILE A 1 173 ? 32.681 0.851 -33.105 1.00 82.69 173 ILE A N 1
ATOM 1322 C CA . ILE A 1 173 ? 32.582 0.032 -31.890 1.00 82.69 173 ILE A CA 1
ATOM 1323 C C . ILE A 1 173 ? 33.068 0.828 -30.673 1.00 82.69 173 ILE A C 1
ATOM 1325 O O . ILE A 1 173 ? 32.330 0.940 -29.697 1.00 82.69 173 ILE A O 1
ATOM 1329 N N . CYS A 1 174 ? 34.243 1.458 -30.733 1.00 84.25 174 CYS A N 1
ATOM 1330 C CA . CYS A 1 174 ? 34.758 2.282 -29.635 1.00 84.25 174 CYS A CA 1
ATOM 1331 C C . CYS A 1 174 ? 33.787 3.411 -29.248 1.00 84.25 174 CYS A C 1
ATOM 1333 O O . CYS A 1 174 ? 33.531 3.625 -28.062 1.00 84.25 174 CYS A O 1
ATOM 1335 N N . VAL A 1 175 ? 33.189 4.093 -30.229 1.00 83.44 175 VAL A N 1
ATOM 1336 C CA . VAL A 1 175 ? 32.182 5.140 -29.995 1.00 83.44 175 VAL A CA 1
ATOM 1337 C C . VAL A 1 175 ? 30.932 4.568 -29.319 1.00 83.44 175 VAL A C 1
ATOM 1339 O O . VAL A 1 175 ? 30.453 5.154 -28.347 1.00 83.44 175 VAL A O 1
ATOM 1342 N N . SER A 1 176 ? 30.439 3.403 -29.750 1.00 80.12 176 SER A N 1
ATOM 1343 C CA . SER A 1 176 ? 29.307 2.731 -29.093 1.00 80.12 176 SER A CA 1
ATOM 1344 C C . SER A 1 176 ? 29.592 2.389 -27.628 1.00 80.12 176 SER A C 1
ATOM 1346 O O . SER A 1 176 ? 28.731 2.597 -26.772 1.00 80.12 176 SER A O 1
ATOM 1348 N N . TRP A 1 177 ? 30.798 1.910 -27.311 1.00 80.00 177 TRP A N 1
ATOM 1349 C CA . TRP A 1 177 ? 31.188 1.577 -25.936 1.00 80.00 177 TRP A CA 1
ATOM 1350 C C . TRP A 1 177 ? 31.312 2.829 -25.055 1.00 80.00 177 TRP A C 1
ATOM 1352 O O . TRP A 1 177 ? 30.847 2.829 -23.915 1.00 80.00 177 TRP A O 1
ATOM 1362 N N . ILE A 1 178 ? 31.859 3.924 -25.594 1.00 82.75 178 ILE A N 1
ATOM 1363 C CA . ILE A 1 178 ? 31.968 5.211 -24.888 1.00 82.75 178 ILE A CA 1
ATOM 1364 C C . ILE A 1 178 ? 30.582 5.805 -24.602 1.00 82.75 178 ILE A C 1
ATOM 1366 O O . ILE A 1 178 ? 30.327 6.269 -23.487 1.00 82.75 178 ILE A O 1
ATOM 1370 N N . LEU A 1 179 ? 29.668 5.771 -25.578 1.00 77.25 179 LEU A N 1
ATOM 1371 C CA . LEU A 1 179 ? 28.294 6.247 -25.399 1.00 77.25 179 LEU A CA 1
ATOM 1372 C C . LEU A 1 179 ? 27.539 5.409 -24.359 1.00 77.25 179 LEU A C 1
ATOM 1374 O O . LEU A 1 179 ? 26.875 5.975 -23.489 1.00 77.25 179 LEU A O 1
ATOM 1378 N N . ARG A 1 180 ? 27.701 4.079 -24.388 1.00 76.25 180 ARG A N 1
ATOM 1379 C CA . ARG A 1 180 ? 27.086 3.168 -23.413 1.00 76.25 180 ARG A CA 1
ATOM 1380 C C . ARG A 1 180 ? 27.581 3.428 -21.989 1.00 76.25 180 ARG A C 1
ATOM 1382 O O . ARG A 1 180 ? 26.766 3.609 -21.091 1.00 76.25 180 ARG A O 1
ATOM 1389 N N . GLY A 1 181 ? 28.893 3.580 -21.799 1.00 74.25 181 GLY A N 1
ATOM 1390 C CA . GLY A 1 181 ? 29.476 3.872 -20.484 1.00 74.25 181 GLY A CA 1
ATOM 1391 C C . GLY A 1 181 ? 29.109 5.254 -19.926 1.00 74.25 181 GLY A C 1
ATOM 1392 O O . GLY A 1 181 ? 29.040 5.445 -18.709 1.00 74.25 181 GLY A O 1
ATOM 1393 N N . ARG A 1 182 ? 28.844 6.243 -20.790 1.00 73.75 182 ARG A N 1
ATOM 1394 C CA . ARG A 1 182 ? 28.333 7.554 -20.355 1.00 73.75 182 ARG A CA 1
ATOM 1395 C C . ARG A 1 182 ? 26.876 7.469 -19.894 1.00 73.75 182 ARG A C 1
ATOM 1397 O O . ARG A 1 182 ? 26.501 8.155 -18.948 1.00 73.75 182 ARG A O 1
ATOM 1404 N N . MET A 1 183 ? 26.084 6.624 -20.546 1.00 65.75 183 MET A N 1
ATOM 1405 C CA . MET A 1 183 ? 24.665 6.440 -20.259 1.00 65.75 183 MET A CA 1
ATOM 1406 C C . MET A 1 183 ? 24.430 5.652 -18.968 1.00 65.75 183 MET A C 1
ATOM 1408 O O . MET A 1 183 ? 23.612 6.071 -18.151 1.00 65.75 183 MET A O 1
ATOM 1412 N N . ASP A 1 184 ? 25.211 4.594 -18.729 1.00 62.97 184 ASP A N 1
ATOM 1413 C CA . ASP A 1 184 ? 25.161 3.849 -17.466 1.00 62.97 184 ASP A CA 1
ATOM 1414 C C . ASP A 1 184 ? 25.404 4.790 -16.274 1.00 62.97 184 ASP A C 1
ATOM 1416 O O . ASP A 1 184 ? 24.658 4.770 -15.296 1.00 62.97 184 ASP A O 1
ATOM 1420 N N . ARG A 1 185 ? 26.362 5.722 -16.386 1.00 64.31 185 ARG A N 1
ATOM 1421 C CA . ARG A 1 185 ? 26.612 6.715 -15.328 1.00 64.31 185 ARG A CA 1
ATOM 1422 C C . ARG A 1 185 ? 25.438 7.654 -15.044 1.00 64.31 185 ARG A C 1
ATOM 1424 O O . ARG A 1 185 ? 25.264 8.026 -13.890 1.00 64.31 185 ARG A O 1
ATOM 1431 N N . GLN A 1 186 ? 24.633 8.028 -16.038 1.00 63.03 186 GLN A N 1
ATOM 1432 C CA . GLN A 1 186 ? 23.454 8.873 -15.798 1.00 63.03 186 GLN A CA 1
ATOM 1433 C C . GLN A 1 186 ? 22.333 8.103 -15.089 1.00 63.03 186 GLN A C 1
ATOM 1435 O O . GLN A 1 186 ? 21.703 8.643 -14.187 1.00 63.03 186 GLN A O 1
ATOM 1440 N N . ILE A 1 187 ? 22.137 6.827 -15.434 1.00 60.19 187 ILE A N 1
ATOM 1441 C CA . ILE A 1 187 ? 21.115 5.965 -14.817 1.00 60.19 187 ILE A CA 1
ATOM 1442 C C . ILE A 1 187 ? 21.461 5.645 -13.354 1.00 60.19 187 ILE A C 1
ATOM 1444 O O . ILE A 1 187 ? 20.579 5.636 -12.497 1.00 60.19 187 ILE A O 1
ATOM 1448 N N . PHE A 1 188 ? 22.737 5.385 -13.052 1.00 57.50 188 PHE A N 1
ATOM 1449 C CA . PHE A 1 188 ? 23.181 5.105 -11.683 1.00 57.50 188 PHE A CA 1
ATOM 1450 C C . PHE A 1 188 ? 23.354 6.370 -10.829 1.00 57.50 188 PHE A C 1
ATOM 1452 O O . PHE A 1 188 ? 23.181 6.288 -9.616 1.00 57.50 188 PHE A O 1
ATOM 1459 N N . GLY A 1 189 ? 23.647 7.524 -11.442 1.00 53.78 189 GLY A N 1
ATOM 1460 C CA . GLY A 1 189 ? 23.735 8.814 -10.750 1.00 53.78 189 GLY A CA 1
ATOM 1461 C C . GLY A 1 189 ? 22.392 9.267 -10.175 1.00 53.78 189 GLY A C 1
ATOM 1462 O O . GLY A 1 189 ? 22.313 9.553 -8.989 1.00 53.78 189 GLY A O 1
ATOM 1463 N N . GLU A 1 190 ? 21.316 9.197 -10.965 1.00 50.31 190 GLU A N 1
ATOM 1464 C CA . GLU A 1 190 ? 19.957 9.573 -10.526 1.00 50.31 190 GLU A CA 1
ATOM 1465 C C . GLU A 1 190 ? 19.454 8.747 -9.325 1.00 50.31 190 GLU A C 1
ATOM 1467 O O . GLU A 1 190 ? 18.622 9.198 -8.543 1.00 50.31 190 GLU A O 1
ATOM 1472 N N . LYS A 1 191 ? 19.945 7.510 -9.167 1.00 48.91 191 LYS A N 1
ATOM 1473 C CA . LYS A 1 191 ? 19.523 6.612 -8.084 1.00 48.91 191 LYS A CA 1
ATOM 1474 C C . LYS A 1 191 ? 20.154 6.961 -6.734 1.00 48.91 191 LYS A C 1
ATOM 1476 O O . LYS A 1 191 ? 19.676 6.467 -5.715 1.00 48.91 191 LYS A O 1
ATOM 1481 N N . ASN A 1 192 ? 21.216 7.768 -6.726 1.00 49.41 192 ASN A N 1
ATOM 1482 C CA . ASN A 1 192 ? 21.953 8.124 -5.514 1.00 49.41 192 ASN A CA 1
ATOM 1483 C C . ASN A 1 192 ? 21.398 9.383 -4.823 1.00 49.41 192 ASN A C 1
ATOM 1485 O O . ASN A 1 192 ? 21.672 9.604 -3.648 1.00 49.41 192 ASN A O 1
ATOM 1489 N N . ASP A 1 193 ? 20.567 10.155 -5.527 1.00 51.84 193 ASP A N 1
ATOM 1490 C CA . ASP A 1 193 ? 20.032 11.437 -5.052 1.00 51.84 193 ASP A CA 1
ATOM 1491 C C . ASP A 1 193 ? 18.680 11.274 -4.319 1.00 51.84 193 ASP A C 1
ATOM 1493 O O . ASP A 1 193 ? 18.179 12.203 -3.696 1.00 51.84 193 ASP A O 1
ATOM 1497 N N . GLY A 1 194 ? 18.085 10.073 -4.365 1.00 47.94 194 GLY A N 1
ATOM 1498 C CA . GLY A 1 194 ? 16.807 9.736 -3.723 1.00 47.94 194 GLY A CA 1
ATOM 1499 C C . GLY A 1 194 ? 16.915 9.131 -2.317 1.00 47.94 194 GLY A C 1
ATOM 1500 O O . GLY A 1 194 ? 15.915 8.643 -1.797 1.00 47.94 194 GLY A O 1
ATOM 1501 N N . ASN A 1 195 ? 18.106 9.114 -1.707 1.00 43.22 195 ASN A N 1
ATOM 1502 C CA . ASN A 1 195 ? 18.322 8.613 -0.343 1.00 43.22 195 ASN A CA 1
ATOM 1503 C C . ASN A 1 195 ? 19.089 9.627 0.520 1.00 43.22 195 ASN A C 1
ATOM 1505 O O . ASN A 1 195 ? 20.097 9.303 1.146 1.00 43.22 195 ASN A O 1
ATOM 1509 N N . THR A 1 196 ? 18.593 10.860 0.543 1.00 40.84 196 THR A N 1
ATOM 1510 C CA . THR A 1 196 ? 18.902 11.839 1.589 1.00 40.84 196 THR A CA 1
ATOM 1511 C C . THR A 1 196 ? 17.586 12.362 2.154 1.00 40.84 196 THR A C 1
ATOM 1513 O O . THR A 1 196 ? 17.034 13.340 1.652 1.00 40.84 196 THR A O 1
ATOM 1516 N N . ILE A 1 197 ? 17.069 11.640 3.152 1.00 38.22 197 ILE A N 1
ATOM 1517 C CA . ILE A 1 197 ? 16.243 12.201 4.229 1.00 38.22 197 ILE A CA 1
ATOM 1518 C C . ILE A 1 197 ? 17.209 12.565 5.353 1.00 38.22 197 ILE A C 1
ATOM 1520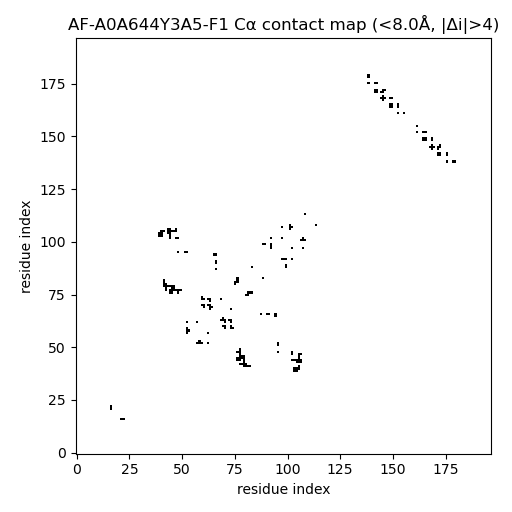 O O . ILE A 1 197 ? 18.092 11.719 5.631 1.00 38.22 197 ILE A O 1
#

Nearest PDB structures (foldseek):
  2b5a-assembly1_A  TM=8.529E-01  e=7.165E-04  [Bacillus] caldolyticus
  1y7y-assembly1_B  TM=8.846E-01  e=1.213E-03  Aeromonas hydrophila
  1y7y-assembly1_A  TM=8.992E-01  e=1.753E-03  Aeromonas hydrophila
  3f52-assembly1_A  TM=8.303E-01  e=9.322E-04  Corynebacterium glutamicum
  3f51-assembly1_A  TM=6.816E-01  e=5.805E-04  Corynebacterium glutamicum

Sequence (197 aa):
MDAGETMLVEFVFTWQIAVCGEDKSATTWYSLYQKGAGTVDQKAIGAFIAALRREKKWTQAELGEKLGVTNKTVSRWETGTYMPDLAVLPPLCDALEIDINELLSGRQLEDTDFRQEANAHVLDGLRKQRSLRIHKQISDACGGGGVGLLSSLLFSQDPPRKLAVAVVGLVAICVSWILRGRMDRQIFGEKNDGNTI

Mean predicted aligned error: 19.33 Å

Organism: NCBI:txid1076179

pLDDT: mean 70.88, std 15.87, range [38.22, 93.88]

Foldseek 3Di:
DDPVVVVVVVVVVVVVCVVPPDDPVVVVVVVVVVVVPPDQQQQLLLCLLVVLCVVVPHQLQRLCVQQVHHSVVNNCSNRSVDPDDPVSLVSSCVVSVHDSVCSSVSHGPPVPPCCVVVVVVVVVVVVVVVVVVVLVVVLCVLLVVLVVLLVVLVPDDDDVVSVVSPVVSVVSNVVSVVSVVVVVCVVVVVVVVPPDD

Radius of gyration: 30.34 Å; Cα contacts (8 Å, |Δi|>4): 121; chains: 1; bounding box: 67×41×78 Å

Secondary structure (DSSP, 8-state):
--HHHHHHHHHHHHHHHHHS---THHHHHHHHHHHHS----HHHHHHHHHHHHHHTT--HHHHHHHHT--HHHHHHHHTTSSPPPTTTHHHHHHHHT--HHHHHHTS---TTHHHHHHHHHHHHHHHHHHHHHHHHHHHHHHHHHHHHHHHHTTT---HHHHHHHHHHHHHHHHHHHHHHHHHHHHHHHHTTTT---

Solvent-accessible surface area (backbone atoms only — not comparable to full-atom values): 11027 Å² total; per-residue (Å²): 137,61,78,68,62,62,48,52,55,50,53,53,52,54,52,54,47,72,76,46,76,82,63,77,59,58,64,53,53,52,53,49,51,54,68,68,47,69,80,69,52,46,49,47,25,7,48,38,55,48,48,53,37,52,74,72,68,50,51,54,53,57,54,10,60,78,67,77,44,52,35,72,56,46,51,32,26,36,66,29,77,43,78,78,53,80,86,50,44,60,61,48,24,64,74,68,74,51,55,69,68,30,51,63,66,29,45,83,73,56,80,62,58,62,49,55,54,50,46,50,54,50,50,51,50,54,54,54,53,55,56,52,49,58,54,49,52,50,44,51,51,40,38,50,51,16,51,52,49,44,56,54,53,78,76,58,87,58,70,74,63,45,56,55,45,46,52,53,17,50,50,36,38,52,50,30,52,53,54,50,59,55,49,53,50,55,62,58,50,64,66,64,72,78,74,77,131

InterPro domains:
  IPR001387 Cro/C1-type, helix-turn-helix domain [PF01381] (49-103)
  IPR001387 Cro/C1-type, helix-turn-helix domain [PS50943] (49-103)
  IPR001387 Cro/C1-type, helix-turn-helix domain [SM00530] (48-103)
  IPR001387 Cro/C1-type, helix-turn-helix domain [cd00093] (46-103)
  IPR010982 Lambda repressor-like, DNA-binding domain superfamily [G3DSA:1.10.260.40] (34-105)
  IPR010982 Lambda repressor-like, DNA-binding domain superfamily [SSF47413] (43-108)